Protein AF-A0A3M7QQ08-F1 (afdb_monomer)

Radius of gyration: 39.23 Å; Cα contacts (8 Å, |Δi|>4): 428; chains: 1; bounding box: 81×61×118 Å

Solvent-accessible surface area (backbone atoms only — not comparable to full-atom values): 15184 Å² total; per-residue (Å²): 134,83,78,78,82,77,75,68,77,87,70,79,62,64,82,46,70,47,55,71,41,87,94,44,71,23,21,41,14,70,39,2,62,70,59,67,33,92,17,19,31,57,82,14,35,57,34,95,89,37,74,32,25,58,81,66,24,53,12,26,50,90,18,28,60,26,52,56,72,38,79,34,42,78,57,82,79,84,50,76,22,32,47,56,54,19,43,14,76,42,80,40,40,61,51,50,80,46,54,50,36,63,61,66,42,75,33,82,95,29,77,79,9,23,13,34,77,83,32,44,68,36,33,53,38,33,73,76,38,84,59,29,35,72,42,63,18,81,54,83,92,40,18,20,32,45,17,22,20,39,69,87,72,75,39,73,55,39,48,45,30,81,78,39,53,95,79,31,91,54,84,52,67,51,57,72,72,41,76,27,65,69,25,30,18,51,89,70,35,57,46,65,62,80,75,65,61,62,61,57,50,49,55,50,54,69,65,54,48,65,68,58,53,52,52,49,42,65,76,39,44,67,62,46,51,50,54,53,48,51,50,51,50,51,53,50,47,53,50,48,49,55,54,51,52,53,52,54,54,52,53,52,51,55,51,53,51,55,50,51,53,51,53,52,54,51,53,52,51,52,52,59,55,64,76,73,113

Organism: Brachionus plicatilis (NCBI:txid10195)

Structure (mmCIF, N/CA/C/O backbone):
data_AF-A0A3M7QQ08-F1
#
_entry.id   AF-A0A3M7QQ08-F1
#
loop_
_atom_site.group_PDB
_atom_site.id
_atom_site.type_symbol
_atom_site.label_atom_id
_atom_site.label_alt_id
_atom_site.label_comp_id
_atom_site.label_asym_id
_atom_site.label_entity_id
_atom_site.label_seq_id
_atom_site.pdbx_PDB_ins_code
_atom_site.Cartn_x
_atom_site.Cartn_y
_atom_site.Cartn_z
_atom_site.occupancy
_atom_site.B_iso_or_equiv
_atom_site.auth_seq_id
_atom_site.auth_comp_id
_atom_site.auth_asym_id
_atom_site.auth_atom_id
_atom_site.pdbx_PDB_model_num
ATOM 1 N N . SER A 1 1 ? -3.529 38.788 -14.965 1.00 42.25 1 SER A N 1
ATOM 2 C CA . SER A 1 1 ? -4.137 37.446 -14.929 1.00 42.25 1 SER A CA 1
ATOM 3 C C . SER A 1 1 ? -4.698 37.253 -13.534 1.00 42.25 1 SER A C 1
ATOM 5 O O . SER A 1 1 ? -3.920 37.090 -12.603 1.00 42.25 1 SER A O 1
ATOM 7 N N . SER A 1 2 ? -6.006 37.453 -13.360 1.00 49.78 2 SER A N 1
ATOM 8 C CA . SER A 1 2 ? -6.686 37.305 -12.073 1.00 49.78 2 SER A CA 1
ATOM 9 C C . SER A 1 2 ? -6.667 35.832 -11.677 1.00 49.78 2 SER A C 1
ATOM 11 O O . SER A 1 2 ? -7.153 34.966 -12.404 1.00 49.78 2 SER A O 1
ATOM 13 N N . LYS A 1 3 ? -6.039 35.538 -10.540 1.00 54.56 3 LYS A N 1
ATOM 14 C CA . LYS A 1 3 ? -6.095 34.219 -9.918 1.00 54.56 3 LYS A CA 1
ATOM 15 C C . LYS A 1 3 ? -7.566 33.991 -9.558 1.00 54.56 3 LYS A C 1
ATOM 17 O O . LYS A 1 3 ? -8.122 34.752 -8.779 1.00 54.56 3 LYS A O 1
ATOM 22 N N . VAL A 1 4 ? -8.213 33.032 -10.211 1.00 63.59 4 VAL A N 1
ATOM 23 C CA . VAL A 1 4 ? -9.611 32.673 -9.951 1.00 63.59 4 VAL A CA 1
ATOM 24 C C . VAL A 1 4 ? -9.711 32.221 -8.490 1.00 63.59 4 VAL A C 1
ATOM 26 O O . VAL A 1 4 ? -9.159 31.184 -8.126 1.00 63.59 4 VAL A O 1
ATOM 29 N N . GLU A 1 5 ? -10.365 33.027 -7.653 1.00 69.56 5 GLU A N 1
ATOM 30 C CA . GLU A 1 5 ? -10.666 32.738 -6.246 1.00 69.56 5 GLU A CA 1
ATOM 31 C C . GLU A 1 5 ? -11.758 31.660 -6.156 1.00 69.56 5 GLU A C 1
ATOM 33 O O . GLU A 1 5 ? -12.930 31.945 -5.932 1.00 69.56 5 GLU A O 1
ATOM 38 N N . CYS A 1 6 ? -11.394 30.396 -6.381 1.00 72.56 6 CYS A N 1
ATOM 39 C CA . CYS A 1 6 ? -12.224 29.252 -5.977 1.00 72.56 6 CYS A CA 1
ATOM 40 C C . CYS A 1 6 ? -11.721 28.582 -4.692 1.00 72.56 6 CYS A C 1
ATOM 42 O O . CYS A 1 6 ? -12.449 27.806 -4.079 1.00 72.56 6 CYS A O 1
ATOM 44 N N . PHE A 1 7 ? -10.500 28.907 -4.266 1.00 72.62 7 PHE A N 1
ATOM 45 C CA . PHE A 1 7 ? -9.982 28.516 -2.965 1.00 72.62 7 PHE A CA 1
ATOM 46 C C . PHE A 1 7 ? -10.430 29.552 -1.949 1.00 72.62 7 PHE A C 1
ATOM 48 O O . PHE A 1 7 ? -9.922 30.672 -1.918 1.00 72.62 7 PHE A O 1
ATOM 55 N N . LYS A 1 8 ? -11.421 29.173 -1.149 1.00 71.19 8 LYS A N 1
ATOM 56 C CA . LYS A 1 8 ? -11.725 29.882 0.086 1.00 71.19 8 LYS A CA 1
ATOM 57 C C . LYS A 1 8 ? -10.698 29.464 1.147 1.00 71.19 8 LYS A C 1
ATOM 59 O O . LYS A 1 8 ? -10.129 28.376 1.024 1.00 71.19 8 LYS A O 1
ATOM 64 N N . PRO A 1 9 ? -10.439 30.308 2.157 1.00 72.44 9 PRO A N 1
ATOM 65 C CA . PRO A 1 9 ? -9.723 29.879 3.352 1.00 72.44 9 PRO A CA 1
ATOM 66 C C . PRO A 1 9 ? -10.357 28.600 3.903 1.00 72.44 9 PRO A C 1
ATOM 68 O O . PRO A 1 9 ? -11.569 28.418 3.768 1.00 72.44 9 PRO A O 1
ATOM 71 N N . GLU A 1 10 ? -9.540 27.730 4.492 1.00 64.38 10 GLU A N 1
ATOM 72 C CA . GLU A 1 10 ? -10.012 26.536 5.191 1.00 64.38 10 GLU A CA 1
ATOM 73 C C . GLU A 1 10 ? -11.063 26.975 6.219 1.00 64.38 10 GLU A C 1
ATOM 75 O O . GLU A 1 10 ? -10.775 27.768 7.118 1.00 64.38 10 GLU A O 1
ATOM 80 N N . SER A 1 11 ? -12.322 26.592 5.998 1.00 64.19 11 SER A N 1
ATOM 81 C CA . SER A 1 11 ? -13.388 26.922 6.934 1.00 64.19 11 SER A CA 1
ATOM 82 C C . SER A 1 11 ? -13.145 26.126 8.207 1.00 64.19 11 SER A C 1
ATOM 84 O O . SER A 1 11 ? -13.038 24.904 8.140 1.00 64.19 11 SER A O 1
ATOM 86 N N . LEU A 1 12 ? -13.099 26.813 9.350 1.00 64.00 12 LEU A N 1
ATOM 87 C CA . LEU A 1 12 ? -13.367 26.191 10.648 1.00 64.00 12 LEU A CA 1
ATOM 88 C C . LEU A 1 12 ? -14.687 25.420 10.495 1.00 64.00 12 LEU A C 1
ATOM 90 O O . LEU A 1 12 ? -15.599 25.961 9.866 1.00 64.00 12 LEU A O 1
ATOM 94 N N . GLY A 1 13 ? -14.728 24.169 10.948 1.00 68.62 13 GLY A N 1
ATOM 95 C CA . GLY A 1 13 ? -15.707 23.162 10.532 1.00 68.62 13 GLY A CA 1
ATOM 96 C C . GLY A 1 13 ? -17.174 23.607 10.414 1.00 68.62 13 GLY A C 1
ATOM 97 O O . GLY A 1 13 ? -17.627 24.569 11.039 1.00 68.62 13 GLY A O 1
ATOM 98 N N . TYR A 1 14 ? -17.922 22.920 9.555 1.00 80.88 14 TYR A N 1
ATOM 99 C CA . TYR A 1 14 ? -19.291 23.246 9.184 1.00 80.88 14 TYR A CA 1
ATOM 100 C C . TYR A 1 14 ? -20.270 22.126 9.535 1.00 80.88 14 TYR A C 1
ATOM 102 O O . TYR A 1 14 ? -20.499 21.217 8.738 1.00 80.88 14 TYR A O 1
ATOM 110 N N . CYS A 1 15 ? -20.966 22.326 10.652 1.00 88.25 15 CYS A N 1
ATOM 111 C CA . CYS A 1 15 ? -22.053 21.470 11.100 1.00 88.25 15 CYS A CA 1
ATOM 112 C C . CYS A 1 15 ? -23.126 21.234 10.024 1.00 88.25 15 CYS A C 1
ATOM 114 O O . CYS A 1 15 ? -23.804 22.160 9.545 1.00 88.25 15 CYS A O 1
ATOM 116 N N . GLY A 1 16 ? -23.332 19.967 9.674 1.00 87.81 16 GLY A N 1
ATOM 117 C CA . GLY A 1 16 ? -24.294 19.472 8.693 1.00 87.81 16 GLY A CA 1
ATOM 118 C C . GLY A 1 16 ? -23.656 19.069 7.358 1.00 87.81 16 GLY A C 1
ATOM 119 O O . GLY A 1 16 ? -24.326 19.165 6.325 1.00 87.81 16 GLY A O 1
ATOM 120 N N . ASN A 1 17 ? -22.373 18.699 7.352 1.00 89.69 17 ASN A N 1
ATOM 121 C CA . ASN A 1 17 ? -21.650 18.109 6.219 1.00 89.69 17 ASN A CA 1
ATOM 122 C C . ASN A 1 17 ? -21.398 16.591 6.385 1.00 89.69 17 ASN A C 1
ATOM 124 O O . ASN A 1 17 ? -20.656 16.013 5.584 1.00 89.69 17 ASN A O 1
ATOM 128 N N . ASP A 1 18 ? -22.021 15.972 7.396 1.00 90.69 18 ASP A N 1
ATOM 129 C CA . ASP A 1 18 ? -21.913 14.552 7.766 1.00 90.69 18 ASP A CA 1
ATOM 130 C C . ASP A 1 18 ? -20.521 14.134 8.283 1.00 90.69 18 ASP A C 1
ATOM 132 O O . ASP A 1 18 ? -20.206 12.939 8.356 1.00 90.69 18 ASP A O 1
ATOM 136 N N . ARG A 1 19 ? -19.661 15.089 8.657 1.00 91.19 19 ARG A N 1
ATOM 137 C CA . ARG A 1 19 ? -18.315 14.822 9.176 1.00 91.19 19 ARG A CA 1
ATOM 138 C C . ARG A 1 19 ? -18.104 15.543 10.491 1.00 91.19 19 ARG A C 1
ATOM 140 O O . ARG A 1 19 ? -18.216 16.751 10.560 1.00 91.19 19 ARG A O 1
ATOM 147 N N . ILE A 1 20 ? -17.696 14.784 11.502 1.00 91.62 20 ILE A N 1
ATOM 148 C CA . ILE A 1 20 ? -17.326 15.361 12.791 1.00 91.62 20 ILE A CA 1
ATOM 149 C C . ILE A 1 20 ? -16.038 16.166 12.620 1.00 91.62 20 ILE A C 1
ATOM 151 O O . ILE A 1 20 ? -14.983 15.603 12.307 1.00 91.62 20 ILE A O 1
ATOM 155 N N . GLU A 1 21 ? -16.134 17.467 12.856 1.00 91.50 21 GLU A N 1
ATOM 156 C CA . GLU A 1 21 ? -15.011 18.402 12.847 1.00 91.50 21 GLU A CA 1
ATOM 157 C C . GLU A 1 21 ? -14.713 18.930 14.266 1.00 91.50 21 GLU A C 1
ATOM 159 O O . GLU A 1 21 ? -15.341 18.543 15.256 1.00 91.50 21 GLU A O 1
ATOM 164 N N . GLU A 1 22 ? -13.675 19.759 14.412 1.00 89.12 22 GLU A N 1
ATOM 165 C CA . GLU A 1 22 ? -13.245 20.242 15.728 1.00 89.12 22 GLU A CA 1
ATOM 166 C C . GLU A 1 22 ? -14.361 21.039 16.429 1.00 89.12 22 GLU A C 1
ATOM 168 O O . GLU A 1 22 ? -14.854 22.039 15.912 1.00 89.12 22 GLU A O 1
ATOM 173 N N . GLY A 1 23 ? -14.739 20.604 17.636 1.00 88.56 23 GLY A N 1
ATOM 174 C CA . GLY A 1 23 ? -15.799 21.226 18.438 1.00 88.56 23 GLY A CA 1
ATOM 175 C C . GLY A 1 23 ? -17.179 20.571 18.311 1.00 88.56 23 GLY A C 1
ATOM 176 O O . GLY A 1 23 ? -18.072 20.929 19.084 1.00 88.56 23 GLY A O 1
ATOM 177 N N . GLU A 1 24 ? -17.346 19.596 17.418 1.00 93.00 24 GLU A N 1
ATOM 178 C CA . GLU A 1 24 ? -18.579 18.827 17.217 1.00 93.00 24 GLU A CA 1
ATOM 179 C C . GLU A 1 24 ? -18.516 17.457 17.916 1.00 93.00 24 GLU A C 1
ATOM 181 O O . GLU A 1 24 ? -17.451 16.864 18.082 1.00 93.00 24 GLU A O 1
ATOM 186 N N . GLU A 1 25 ? -19.665 16.926 18.339 1.00 94.38 25 GLU A N 1
ATOM 187 C CA . GLU A 1 25 ? -19.767 15.578 18.939 1.00 94.38 25 GLU A CA 1
ATOM 188 C C . GLU A 1 25 ? -20.362 14.548 17.971 1.00 94.38 25 GLU A C 1
ATOM 190 O O . GLU A 1 25 ? -20.161 13.336 18.117 1.00 94.38 25 GLU A O 1
ATOM 195 N N . CYS A 1 26 ? -21.120 15.044 16.999 1.00 94.19 26 CYS A N 1
ATOM 196 C CA . CYS A 1 26 ? -21.765 14.324 15.917 1.00 94.19 26 CYS A CA 1
ATOM 197 C C . CYS A 1 26 ? -22.083 15.317 14.798 1.00 94.19 26 CYS A C 1
ATOM 199 O O . CYS A 1 26 ? -22.188 16.512 15.050 1.00 94.19 26 CYS A O 1
ATOM 201 N N . ASP A 1 27 ? -22.320 14.812 13.596 1.00 94.56 27 ASP A N 1
ATOM 202 C CA . ASP A 1 27 ? -22.878 15.590 12.501 1.00 94.56 27 ASP A CA 1
ATOM 203 C C . ASP A 1 27 ? -23.944 14.744 11.793 1.00 94.56 27 ASP A C 1
ATOM 205 O O . ASP A 1 27 ? -23.638 13.821 11.038 1.00 94.56 27 ASP A O 1
ATOM 209 N N . GLY A 1 28 ? -25.216 15.039 12.071 1.00 92.25 28 GLY A N 1
ATOM 210 C CA . GLY A 1 28 ? -26.355 14.352 11.455 1.00 92.25 28 GLY A CA 1
ATOM 211 C C . GLY A 1 28 ? -26.669 14.810 10.024 1.00 92.25 28 GLY A C 1
ATOM 212 O O . GLY A 1 28 ? -27.735 14.466 9.505 1.00 92.25 28 GLY A O 1
ATOM 213 N N . GLY A 1 29 ? -25.831 15.661 9.427 1.00 90.38 29 GLY A N 1
ATOM 214 C CA . GLY A 1 29 ? -26.007 16.188 8.083 1.00 90.38 29 GLY A CA 1
ATOM 215 C C . GLY A 1 29 ? -27.317 16.947 7.924 1.00 90.38 29 GLY A C 1
ATOM 216 O O . GLY A 1 29 ? -27.742 17.744 8.770 1.00 90.38 29 GLY A O 1
ATOM 217 N N . PHE A 1 30 ? -28.010 16.652 6.826 1.00 87.06 30 PHE A N 1
ATOM 218 C CA . PHE A 1 30 ? -29.349 17.175 6.562 1.00 87.06 30 PHE A CA 1
ATOM 219 C C . PHE A 1 30 ? -30.351 16.798 7.668 1.00 87.06 30 PHE A C 1
ATOM 221 O O . PHE A 1 30 ? -31.109 17.650 8.134 1.00 87.06 30 PHE A O 1
ATOM 228 N N . ASN A 1 31 ? -30.332 15.547 8.138 1.00 85.44 31 ASN A N 1
ATOM 229 C CA . ASN A 1 31 ? -31.275 15.069 9.151 1.00 85.44 31 ASN A CA 1
ATOM 230 C C . ASN A 1 31 ? -31.047 15.746 10.506 1.00 85.44 31 ASN A C 1
ATOM 232 O O . ASN A 1 31 ? -32.014 16.123 11.169 1.00 85.44 31 ASN A O 1
ATOM 236 N N . GLY A 1 32 ? -29.786 15.963 10.889 1.00 81.12 32 GLY A N 1
ATOM 237 C CA . GLY A 1 32 ? -29.413 16.714 12.089 1.00 81.12 32 GLY A CA 1
ATOM 238 C C . GLY A 1 32 ? -29.968 18.137 12.059 1.00 81.12 32 GLY A C 1
ATOM 239 O O . GLY A 1 32 ? -30.661 18.548 12.988 1.00 81.12 32 GLY A O 1
ATOM 240 N N . ARG A 1 33 ? -29.787 18.867 10.947 1.00 79.81 33 ARG A N 1
ATOM 241 C CA . ARG A 1 33 ? -30.318 20.240 10.792 1.00 79.81 33 ARG A CA 1
ATOM 242 C C . ARG A 1 33 ? -31.832 20.341 10.905 1.00 79.81 33 ARG A C 1
ATOM 244 O O . ARG A 1 33 ? -32.341 21.344 11.398 1.00 79.81 33 ARG A O 1
ATOM 251 N N . HIS A 1 34 ? -32.548 19.313 10.464 1.00 83.31 34 HIS A N 1
ATOM 252 C CA . HIS A 1 34 ? -34.003 19.239 10.580 1.00 83.31 34 HIS A CA 1
ATOM 253 C C . HIS A 1 34 ? -34.473 18.555 11.874 1.00 83.31 34 HIS A C 1
ATOM 255 O O . HIS A 1 34 ? -35.668 18.321 12.036 1.00 83.31 34 HIS A O 1
ATOM 261 N N . SER A 1 35 ? -33.559 18.264 12.812 1.00 81.62 35 SER A N 1
ATOM 262 C CA . SER A 1 35 ? -33.833 17.569 14.081 1.00 81.62 35 SER A CA 1
ATOM 263 C C . SER A 1 35 ? -34.493 16.190 13.913 1.00 81.62 35 SER A C 1
ATOM 265 O O . SER A 1 35 ? -35.141 15.688 14.834 1.00 81.62 35 SER A O 1
ATOM 267 N N . LEU A 1 36 ? -34.304 15.575 12.743 1.00 87.06 36 LEU A N 1
ATOM 268 C CA . LEU A 1 36 ? -34.807 14.252 12.372 1.00 87.06 36 LEU A CA 1
ATOM 269 C C . LEU A 1 36 ? -33.839 13.130 12.758 1.00 87.06 36 LEU A C 1
ATOM 271 O O . LEU A 1 36 ? -34.252 11.978 12.843 1.00 87.06 36 LEU A O 1
ATOM 275 N N . ASP A 1 37 ? -32.565 13.451 12.995 1.00 92.38 37 ASP A N 1
ATOM 276 C CA . ASP A 1 37 ? -31.596 12.476 13.486 1.00 92.38 37 ASP A CA 1
ATOM 277 C C . ASP A 1 37 ? -31.928 12.053 14.927 1.00 92.38 37 ASP A C 1
ATOM 279 O O . ASP A 1 37 ? -32.269 12.881 15.775 1.00 92.38 37 ASP A O 1
ATOM 283 N N . GLN A 1 38 ? -31.864 10.754 15.221 1.00 93.69 38 GLN A N 1
ATOM 284 C CA . GLN A 1 38 ? -32.242 10.224 16.533 1.00 93.69 38 GLN A CA 1
ATOM 285 C C . GLN A 1 38 ? -31.194 10.517 17.617 1.00 93.69 38 GLN A C 1
ATOM 287 O O . GLN A 1 38 ? -31.545 10.579 18.796 1.00 93.69 38 GLN A O 1
ATOM 292 N N . CYS A 1 39 ? -29.935 10.721 17.234 1.00 95.81 39 CYS A N 1
ATOM 293 C CA . CYS A 1 39 ? -28.794 10.795 18.141 1.00 95.81 39 CYS A CA 1
ATOM 294 C C . CYS A 1 39 ? -28.132 12.177 18.166 1.00 95.81 39 CYS A C 1
ATOM 296 O O . CYS A 1 39 ? -27.473 12.511 19.148 1.00 95.81 39 CYS A O 1
ATOM 298 N N . CYS A 1 40 ? -28.304 12.970 17.110 1.00 95.69 40 CYS A N 1
ATOM 299 C CA . CYS A 1 40 ? -27.632 14.244 16.899 1.00 95.69 40 CYS A CA 1
ATOM 300 C C . CYS A 1 40 ? -28.621 15.417 16.816 1.00 95.69 40 CYS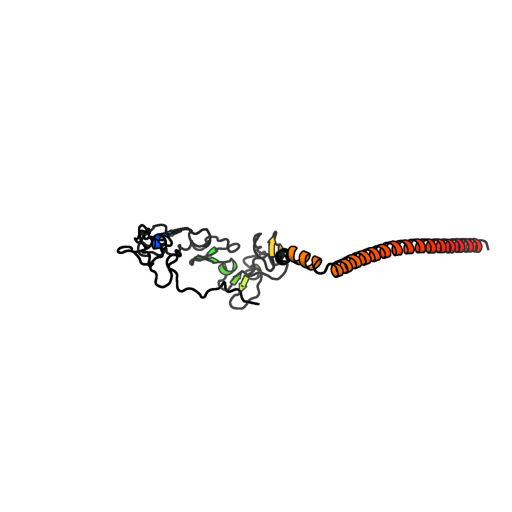 A C 1
ATOM 302 O O . CYS A 1 40 ? -29.695 15.319 16.219 1.00 95.69 40 CYS A O 1
ATOM 304 N N . GLU A 1 41 ? -28.262 16.540 17.428 1.00 93.06 41 GLU A N 1
ATOM 305 C CA . GLU A 1 41 ? -28.993 17.804 17.360 1.00 93.06 41 GLU A CA 1
ATOM 306 C C . GLU A 1 41 ? -28.528 18.675 16.181 1.00 93.06 41 GLU A C 1
ATOM 308 O O . GLU A 1 41 ? -27.474 18.461 15.583 1.00 93.06 41 GLU A O 1
ATOM 313 N N . TYR A 1 42 ? -29.311 19.709 15.857 1.00 90.94 42 TYR A N 1
ATOM 314 C CA . TYR A 1 42 ? -29.031 20.634 14.749 1.00 90.94 42 TYR A CA 1
ATOM 315 C C . TYR A 1 42 ? -27.753 21.469 14.932 1.00 90.94 42 TYR A C 1
ATOM 317 O O . TYR A 1 42 ? -27.279 22.078 13.975 1.00 90.94 42 TYR A O 1
ATOM 325 N N . ASN A 1 43 ? -27.232 21.539 16.157 1.00 91.12 43 ASN A N 1
ATOM 326 C CA . ASN A 1 43 ? -26.010 22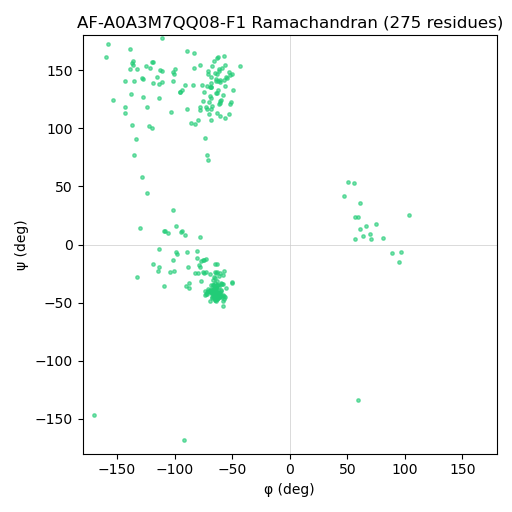.246 16.540 1.00 91.12 43 ASN A CA 1
ATOM 327 C C . ASN A 1 43 ? -24.789 21.306 16.641 1.00 91.12 43 ASN A C 1
ATOM 329 O O . ASN A 1 43 ? -23.792 21.689 17.253 1.00 91.12 43 ASN A O 1
ATOM 333 N N . CYS A 1 44 ? -24.875 20.091 16.081 1.00 93.75 44 CYS A N 1
ATOM 334 C CA . CYS A 1 44 ? -23.800 19.092 16.069 1.00 93.75 44 CYS A CA 1
ATOM 335 C C . CYS A 1 44 ? -23.347 18.633 17.467 1.00 93.75 44 CYS A C 1
ATOM 337 O O . CYS A 1 44 ? -22.173 18.344 17.728 1.00 93.75 44 CYS A O 1
ATOM 339 N N . ARG A 1 45 ? -24.318 18.553 18.383 1.00 94.19 45 ARG A N 1
ATOM 340 C CA . ARG A 1 45 ? -24.185 17.953 19.715 1.00 94.19 45 ARG A CA 1
ATOM 341 C C . ARG A 1 45 ? -25.015 16.689 19.821 1.00 94.19 45 ARG A C 1
ATOM 343 O O . ARG A 1 45 ? -26.055 16.561 19.173 1.00 94.19 45 ARG A O 1
ATOM 350 N N . LEU A 1 46 ? -24.559 15.751 20.643 1.00 96.12 46 LEU A N 1
ATOM 351 C CA . LEU A 1 46 ? -25.338 14.551 20.922 1.00 96.12 46 LEU A CA 1
ATOM 352 C C . LEU A 1 46 ? -26.587 14.922 21.726 1.00 96.12 46 LEU A C 1
ATOM 354 O O . LEU A 1 46 ? -26.531 15.716 22.665 1.00 96.12 46 LEU A O 1
ATOM 358 N N . LYS A 1 47 ? -27.720 14.309 21.380 1.00 95.50 47 LYS A N 1
ATOM 359 C CA . LYS A 1 47 ? -28.959 14.451 22.152 1.00 95.50 47 LYS A CA 1
ATOM 360 C C . LYS A 1 47 ? -28.769 13.927 23.583 1.00 95.50 47 LYS A C 1
ATOM 362 O O . LYS A 1 47 ? -28.011 12.973 23.790 1.00 95.50 47 LYS A O 1
ATOM 367 N N . PRO A 1 48 ? -29.502 14.458 24.580 1.00 95.56 48 PRO A N 1
ATOM 368 C CA . PRO A 1 48 ? -29.456 13.943 25.945 1.00 95.56 48 PRO A CA 1
ATOM 369 C C . PRO A 1 48 ? -29.678 12.423 26.006 1.00 95.56 48 PRO A C 1
ATOM 371 O O . PRO A 1 48 ? -30.701 11.910 25.557 1.00 95.56 48 PRO A O 1
ATOM 374 N N . GLY A 1 49 ? -28.710 11.699 26.576 1.00 94.75 49 GLY A N 1
ATOM 375 C CA . GLY A 1 49 ? -28.742 10.237 26.706 1.00 94.75 49 GLY A CA 1
ATOM 376 C C . GLY A 1 49 ? -28.149 9.453 25.527 1.00 94.75 49 GLY A C 1
ATOM 377 O O . GLY A 1 49 ? -27.974 8.239 25.657 1.00 94.75 49 GLY A O 1
ATOM 378 N N . ALA A 1 50 ? -27.795 10.109 24.417 1.00 96.88 50 ALA A N 1
ATOM 379 C CA . ALA A 1 50 ? -27.016 9.498 23.344 1.00 96.88 50 ALA A CA 1
ATOM 380 C C . ALA A 1 50 ? -25.533 9.400 23.741 1.00 96.88 50 ALA A C 1
ATOM 382 O O . ALA A 1 50 ? -24.958 10.324 24.312 1.00 96.88 50 ALA A O 1
ATOM 383 N N . GLN A 1 51 ? -24.904 8.265 23.436 1.00 97.31 51 GLN A N 1
ATOM 384 C CA . GLN A 1 51 ? -23.470 8.028 23.662 1.00 97.31 51 GLN A CA 1
ATOM 385 C C . GLN A 1 51 ? -22.642 8.197 22.382 1.00 97.31 51 GLN A C 1
ATOM 387 O O . GLN A 1 51 ? -21.429 8.398 22.432 1.00 97.31 51 GLN A O 1
ATOM 392 N N . CYS A 1 52 ? -23.291 8.065 21.230 1.00 96.69 52 CYS A N 1
ATOM 393 C CA . CYS A 1 52 ? -22.696 8.132 19.906 1.00 96.69 52 CYS A CA 1
ATOM 394 C C . CYS A 1 52 ? -23.777 8.483 18.874 1.00 96.69 52 CYS A C 1
ATOM 396 O O . CYS A 1 52 ? -24.964 8.518 19.191 1.00 96.69 52 CYS A O 1
ATOM 398 N N . SER A 1 53 ? -23.343 8.729 17.641 1.00 95.06 53 SER A N 1
ATOM 399 C CA . SER A 1 53 ? -24.197 8.953 16.469 1.00 95.06 53 SER A CA 1
ATOM 400 C C . SER A 1 53 ? -24.020 7.808 15.477 1.00 95.06 53 SER A C 1
ATOM 402 O O . SER A 1 53 ? -22.884 7.547 15.072 1.00 95.06 53 SER A O 1
ATOM 404 N N . ASP A 1 54 ? -25.124 7.169 15.083 1.00 92.06 54 ASP A N 1
ATOM 405 C CA . ASP A 1 54 ? -25.154 6.060 14.118 1.00 92.06 54 ASP A CA 1
ATOM 406 C C . ASP A 1 54 ? -24.631 6.467 12.729 1.00 92.06 54 ASP A C 1
ATOM 408 O O . ASP A 1 54 ? -24.053 5.645 12.021 1.00 92.06 54 ASP A O 1
ATOM 412 N N . ASN A 1 55 ? -24.741 7.749 12.360 1.00 89.75 55 ASN A N 1
ATOM 413 C CA . ASN A 1 55 ? -24.252 8.244 11.068 1.00 89.75 55 ASN A CA 1
ATOM 414 C C . ASN A 1 55 ? -22.738 8.479 11.043 1.00 89.75 55 ASN A C 1
ATOM 416 O O . ASN A 1 55 ? -22.133 8.474 9.974 1.00 89.75 55 ASN A O 1
ATOM 420 N N . ASN A 1 56 ? -22.118 8.718 12.201 1.00 92.31 56 ASN A N 1
ATOM 421 C CA . ASN A 1 56 ? -20.716 9.140 12.257 1.00 92.31 56 ASN A CA 1
ATOM 422 C C . ASN A 1 56 ? -19.788 8.105 12.899 1.00 92.31 56 ASN A C 1
ATOM 424 O O . ASN A 1 56 ? -18.576 8.178 12.710 1.00 92.31 56 ASN A O 1
ATOM 428 N N . HIS A 1 57 ? -20.330 7.156 13.665 1.00 93.88 57 HIS A N 1
ATOM 429 C CA . HIS A 1 57 ? -19.544 6.205 14.442 1.00 93.88 57 HIS A CA 1
ATOM 430 C C . HIS A 1 57 ? -19.921 4.768 14.079 1.00 93.88 57 HIS A C 1
ATOM 432 O O . HIS A 1 57 ? -21.035 4.315 14.321 1.00 93.88 57 HIS A O 1
ATOM 438 N N . TYR A 1 58 ? -18.951 4.021 13.559 1.00 93.06 58 TYR A N 1
ATOM 439 C CA . TYR A 1 58 ? -19.132 2.644 13.094 1.00 93.06 58 TYR A CA 1
ATOM 440 C C . TYR A 1 58 ? -19.507 1.636 14.198 1.00 93.06 58 TYR A C 1
ATOM 442 O O . TYR A 1 58 ? -20.087 0.595 13.897 1.00 93.06 58 TYR A O 1
ATOM 450 N N . CYS A 1 59 ? -19.168 1.918 15.463 1.00 96.12 59 CYS A N 1
ATOM 451 C CA . CYS A 1 59 ? -19.575 1.119 16.627 1.00 96.12 59 CYS A CA 1
ATOM 452 C C . CYS A 1 59 ? -20.735 1.746 17.404 1.00 96.12 59 CYS A C 1
ATOM 454 O O . CYS A 1 59 ? -20.849 1.558 18.616 1.00 96.12 59 CYS A O 1
ATOM 456 N N . CYS A 1 60 ? -21.600 2.488 16.720 1.00 96.12 60 CYS A N 1
ATOM 457 C CA . CYS A 1 60 ? -22.858 2.952 17.276 1.00 96.12 60 CYS A CA 1
ATOM 458 C C . CYS A 1 60 ? -24.013 2.087 16.772 1.00 96.12 60 CYS A C 1
ATOM 460 O O . CYS A 1 60 ? -24.018 1.637 15.626 1.00 96.12 60 CYS A O 1
ATOM 462 N N . ASN A 1 61 ? -24.954 1.802 17.666 1.00 95.50 61 ASN A N 1
ATOM 463 C CA . ASN A 1 61 ? -26.213 1.172 17.314 1.00 95.50 61 ASN A CA 1
ATOM 464 C C . ASN A 1 61 ? -27.328 1.768 18.176 1.00 95.50 61 ASN A C 1
ATOM 466 O O . ASN A 1 61 ? -27.361 1.553 19.393 1.00 95.50 61 ASN A O 1
ATOM 470 N N . ASN A 1 62 ? -28.250 2.495 17.547 1.00 95.81 62 ASN A N 1
ATOM 471 C CA . ASN A 1 62 ? -29.356 3.195 18.201 1.00 95.81 62 ASN A CA 1
ATOM 472 C C . ASN A 1 62 ? -28.862 4.156 19.291 1.00 95.81 62 ASN A C 1
ATOM 474 O O . ASN A 1 62 ? -29.289 4.089 20.449 1.00 95.81 62 ASN A O 1
ATOM 478 N N . CYS A 1 63 ? -27.935 5.039 18.922 1.00 97.12 63 CYS A N 1
ATOM 479 C CA . CYS A 1 63 ? -27.331 6.050 19.799 1.00 97.12 63 CYS A CA 1
ATOM 480 C C . CYS A 1 63 ? -26.564 5.504 21.020 1.00 97.12 63 CYS A C 1
ATOM 482 O O . CYS A 1 63 ? -26.259 6.259 21.949 1.00 97.12 63 CYS A O 1
ATOM 484 N N . LYS A 1 64 ? -26.260 4.202 21.057 1.00 97.62 64 LYS A N 1
ATOM 485 C CA . LYS A 1 64 ? -25.506 3.542 22.132 1.00 97.62 64 LYS A CA 1
ATOM 486 C C . LYS A 1 64 ? -24.301 2.810 21.572 1.00 97.62 64 LYS A C 1
ATOM 488 O O . LYS A 1 64 ? -24.313 2.371 20.423 1.00 97.62 64 LYS A O 1
ATOM 493 N N . ILE A 1 65 ? -23.277 2.651 22.407 1.00 97.69 65 ILE A N 1
ATOM 494 C CA . ILE A 1 65 ? -22.104 1.856 22.043 1.00 97.69 65 ILE A CA 1
ATOM 495 C C . ILE A 1 65 ? -22.559 0.424 21.744 1.00 97.69 65 ILE A C 1
ATOM 497 O O . ILE A 1 65 ? -23.219 -0.222 22.565 1.00 97.69 65 ILE A O 1
ATOM 501 N N . ALA A 1 66 ? -22.225 -0.052 20.547 1.00 97.06 66 ALA A N 1
ATOM 502 C CA . ALA A 1 66 ? -22.561 -1.392 20.101 1.00 97.06 66 ALA A CA 1
ATOM 503 C C . ALA A 1 66 ? -21.843 -2.443 20.968 1.00 97.06 66 ALA A C 1
ATOM 505 O O . ALA A 1 66 ? -20.724 -2.201 21.423 1.00 97.06 66 ALA A O 1
ATOM 506 N N . PRO A 1 67 ? -22.449 -3.621 21.202 1.00 96.94 67 PRO A N 1
ATOM 507 C CA . PRO A 1 67 ? -21.830 -4.667 22.009 1.00 96.94 67 PRO A CA 1
ATOM 508 C C . PRO A 1 67 ? -20.537 -5.193 21.372 1.00 96.94 67 PRO A C 1
ATOM 510 O O . PRO A 1 67 ? -20.307 -5.070 20.166 1.00 96.94 67 PRO A O 1
ATOM 513 N N . ALA A 1 68 ? -19.705 -5.841 22.190 1.00 95.62 68 ALA A N 1
ATOM 514 C CA . ALA A 1 68 ? -18.519 -6.523 21.691 1.00 95.62 68 ALA A CA 1
ATOM 515 C C . ALA A 1 68 ? -18.897 -7.546 20.606 1.00 95.62 68 ALA A C 1
ATOM 517 O O . ALA A 1 68 ? -19.931 -8.210 20.705 1.00 95.62 68 ALA A O 1
ATOM 518 N N . ASN A 1 69 ? -18.044 -7.692 19.592 1.00 92.75 69 ASN A N 1
ATOM 519 C CA . ASN A 1 69 ? -18.277 -8.535 18.412 1.00 92.75 69 ASN A CA 1
ATOM 520 C C . ASN A 1 69 ? -19.361 -8.029 17.439 1.00 92.75 69 ASN A C 1
ATOM 522 O O . ASN A 1 69 ? -19.695 -8.739 16.492 1.00 92.75 69 ASN A O 1
ATOM 526 N N . TYR A 1 70 ? -19.880 -6.808 17.605 1.00 93.31 70 TYR A N 1
ATOM 527 C CA . TYR A 1 70 ? -20.655 -6.152 16.550 1.00 93.31 70 TYR A CA 1
ATOM 528 C C . TYR A 1 70 ? -19.734 -5.785 15.377 1.00 93.31 70 TYR A C 1
ATOM 530 O O . TYR A 1 70 ? -18.686 -5.176 15.579 1.00 93.31 70 TYR A O 1
ATOM 538 N N . SER A 1 71 ? -20.086 -6.185 14.156 1.00 91.38 71 SER A N 1
ATOM 539 C CA . SER A 1 71 ? -19.271 -5.919 12.963 1.00 91.38 71 SER A CA 1
ATOM 540 C C . SER A 1 71 ? -19.364 -4.443 12.572 1.00 91.38 71 SER A C 1
ATOM 542 O O . SER A 1 71 ? -20.446 -3.977 12.229 1.00 91.38 71 SER A O 1
ATOM 544 N N . CYS A 1 72 ? -18.242 -3.721 12.590 1.00 89.19 72 CYS A N 1
ATOM 545 C CA . CYS A 1 72 ? -18.205 -2.265 12.379 1.00 89.19 72 CYS A CA 1
ATOM 546 C C . CYS A 1 72 ? -17.399 -1.819 11.160 1.00 89.19 72 CYS A C 1
ATOM 548 O O . CYS A 1 72 ? -17.541 -0.695 10.690 1.00 89.19 72 CYS A O 1
ATOM 550 N N . TYR A 1 73 ? -16.559 -2.691 10.617 1.00 76.94 73 TYR A N 1
ATOM 551 C CA . TYR A 1 73 ? -15.752 -2.377 9.447 1.00 76.94 73 TYR A CA 1
ATOM 552 C C . TYR A 1 73 ? -15.765 -3.565 8.507 1.00 76.94 73 TYR A C 1
ATOM 554 O O . TYR A 1 73 ? -15.490 -4.680 8.934 1.00 76.94 73 TYR A O 1
ATOM 562 N N . SER A 1 74 ? -16.073 -3.310 7.240 1.00 64.69 74 SER A N 1
ATOM 563 C CA . SER A 1 74 ? -15.927 -4.254 6.137 1.00 64.69 74 SER A CA 1
ATOM 564 C C . SER A 1 74 ? -15.259 -3.489 5.007 1.00 64.69 74 SER A C 1
ATOM 566 O O . SER A 1 74 ? -15.934 -2.805 4.238 1.00 64.69 74 SER A O 1
ATOM 568 N N . SER A 1 75 ? -13.928 -3.512 4.955 1.00 58.19 75 SER A N 1
ATOM 569 C CA . SER A 1 75 ? -13.210 -2.770 3.918 1.00 58.19 75 SER A CA 1
ATOM 570 C C . SER A 1 75 ? -12.908 -3.646 2.718 1.00 58.19 75 SER A C 1
ATOM 572 O O . SER A 1 75 ? -12.383 -4.749 2.883 1.00 58.19 75 SER A O 1
ATOM 574 N N . PRO A 1 76 ? -13.181 -3.158 1.499 1.00 51.09 76 PRO A N 1
ATOM 575 C CA . PRO A 1 76 ? -12.743 -3.829 0.295 1.00 51.09 76 PRO A CA 1
ATOM 576 C C . PRO A 1 76 ? -11.214 -3.740 0.189 1.00 51.09 76 PRO A C 1
ATOM 578 O O . PRO A 1 76 ? -10.658 -2.692 -0.128 1.00 51.09 76 PRO A O 1
ATOM 581 N N . ASN A 1 77 ? -10.542 -4.868 0.425 1.00 52.97 77 ASN A N 1
ATOM 582 C CA . ASN A 1 77 ? -9.240 -5.259 -0.138 1.00 52.97 77 ASN A CA 1
ATOM 583 C C . ASN A 1 77 ? -8.018 -4.336 0.061 1.00 52.97 77 ASN A C 1
ATOM 585 O O . ASN A 1 77 ? -6.952 -4.650 -0.463 1.00 52.97 77 ASN A O 1
ATOM 589 N N . TYR A 1 78 ? -8.105 -3.236 0.814 1.00 57.59 78 TYR A N 1
ATOM 590 C CA . TYR A 1 78 ? -7.004 -2.263 0.897 1.00 57.59 78 TYR A CA 1
ATOM 591 C C . TYR A 1 78 ? -5.832 -2.698 1.790 1.00 57.59 78 TYR A C 1
ATOM 593 O O . TYR A 1 78 ? -4.747 -2.124 1.712 1.00 57.59 78 TYR A O 1
ATOM 601 N N . PHE A 1 79 ? -6.026 -3.729 2.616 1.00 76.00 79 PHE A N 1
ATOM 602 C CA . PHE A 1 79 ? -5.027 -4.213 3.565 1.00 76.00 79 PHE A CA 1
ATOM 603 C C . PHE A 1 79 ? -4.938 -5.743 3.522 1.00 76.00 79 PHE A C 1
ATOM 605 O O . PHE A 1 79 ? -5.452 -6.431 4.394 1.00 76.00 79 PHE A O 1
ATOM 612 N N . GLU A 1 80 ? -4.273 -6.289 2.499 1.00 88.75 80 GLU A N 1
ATOM 613 C CA . GLU A 1 80 ? -4.186 -7.738 2.218 1.00 88.75 80 GLU A CA 1
ATOM 614 C C . GLU A 1 80 ? -3.775 -8.603 3.427 1.00 88.75 80 GLU A C 1
ATOM 616 O O . GLU A 1 80 ? -4.219 -9.748 3.558 1.00 88.75 80 GLU A O 1
ATOM 621 N N . CYS A 1 81 ? -2.947 -8.043 4.316 1.00 92.75 81 CYS A N 1
ATOM 622 C CA . CYS A 1 81 ? -2.422 -8.683 5.524 1.00 92.75 81 CYS A CA 1
ATOM 623 C C . CYS A 1 81 ? -3.236 -8.417 6.798 1.00 92.75 81 CYS A C 1
ATOM 625 O O . CYS A 1 81 ? -2.785 -8.746 7.895 1.00 92.75 81 CYS A O 1
ATOM 627 N N . PHE A 1 82 ? -4.431 -7.856 6.669 1.00 91.00 82 PHE A N 1
ATOM 628 C CA . PHE A 1 82 ? -5.397 -7.676 7.744 1.00 91.00 82 PHE A CA 1
ATOM 629 C C . PHE A 1 82 ? -6.700 -8.387 7.381 1.00 91.00 82 PHE A C 1
ATOM 631 O O . PHE A 1 82 ? -7.005 -8.585 6.205 1.00 91.00 82 PHE A O 1
ATOM 638 N N . PHE A 1 83 ? -7.454 -8.835 8.382 1.00 87.62 83 PHE A N 1
ATOM 639 C CA . PHE A 1 83 ? -8.782 -9.390 8.128 1.00 87.62 83 PHE A CA 1
ATOM 640 C C . PHE A 1 83 ? -9.709 -8.322 7.528 1.00 87.62 83 PHE A C 1
ATOM 642 O O . PHE A 1 83 ? -9.597 -7.140 7.845 1.00 87.62 83 PHE A O 1
ATOM 649 N N . GLU A 1 84 ? -10.622 -8.750 6.658 1.00 84.12 84 GLU A N 1
ATOM 650 C CA . GLU A 1 84 ? -11.561 -7.859 5.955 1.00 84.12 84 GLU A CA 1
ATOM 651 C C . GLU A 1 84 ? -12.547 -7.186 6.914 1.00 84.12 84 GLU A C 1
ATOM 653 O O . GLU A 1 84 ? -13.008 -6.069 6.664 1.00 84.12 84 GLU A O 1
ATOM 658 N N . THR A 1 85 ? -12.832 -7.861 8.032 1.00 86.38 85 THR A N 1
ATOM 659 C CA . THR A 1 85 ? -13.791 -7.423 9.040 1.00 86.38 85 THR A CA 1
ATOM 660 C C . THR A 1 85 ? -13.105 -7.022 10.341 1.00 86.38 85 THR A C 1
ATOM 662 O O . THR A 1 85 ? -12.192 -7.704 10.817 1.00 86.38 85 THR A O 1
ATOM 665 N N . SER A 1 86 ? -13.592 -5.939 10.947 1.00 91.19 86 SER A N 1
ATOM 666 C CA . SER A 1 86 ? -13.299 -5.584 12.336 1.00 91.19 86 SER A CA 1
ATOM 667 C C . SER A 1 86 ? -14.570 -5.525 13.171 1.00 91.19 86 SER A C 1
ATOM 669 O O . SER A 1 86 ? -15.677 -5.340 12.656 1.00 91.19 86 SER A O 1
ATOM 671 N N . PHE A 1 87 ? -14.386 -5.681 14.475 1.00 93.25 87 PHE A N 1
ATOM 672 C CA . PHE A 1 87 ? -15.463 -5.815 15.434 1.00 93.25 87 PHE A CA 1
ATOM 673 C C . PHE A 1 87 ? -15.302 -4.827 16.582 1.00 93.25 87 PHE A C 1
ATOM 675 O O . PHE A 1 87 ? -14.190 -4.595 17.059 1.00 93.25 87 PHE A O 1
ATOM 682 N N . CYS A 1 88 ? -16.428 -4.306 17.058 1.00 95.19 88 CYS A N 1
ATOM 683 C CA . CYS A 1 88 ? -16.490 -3.449 18.230 1.00 95.19 88 CYS A CA 1
ATOM 684 C C . CYS A 1 88 ? -15.993 -4.177 19.478 1.00 95.19 88 CYS A C 1
ATOM 686 O O . CYS A 1 88 ? -16.170 -5.390 19.634 1.00 95.19 88 CYS A O 1
ATOM 688 N N . ASP A 1 89 ? -15.414 -3.413 20.398 1.00 95.38 89 ASP A N 1
ATOM 689 C CA . ASP A 1 89 ? -14.928 -3.888 21.695 1.00 95.38 89 ASP A CA 1
ATOM 690 C C . ASP A 1 89 ? -15.996 -3.823 22.804 1.00 95.38 89 ASP A C 1
ATOM 692 O O . ASP A 1 89 ? -15.768 -4.310 23.914 1.00 95.38 89 ASP A O 1
ATOM 696 N N . GLY A 1 90 ? -17.162 -3.234 22.512 1.00 96.69 90 GLY A N 1
ATOM 697 C CA . GLY A 1 90 ? -18.237 -3.016 23.479 1.00 96.69 90 GLY A CA 1
ATOM 698 C C . GLY A 1 90 ? -18.053 -1.794 24.379 1.00 96.69 90 GLY A C 1
ATOM 699 O O . GLY A 1 90 ? -18.819 -1.631 25.327 1.00 96.69 90 GLY A O 1
ATOM 700 N N . LYS A 1 91 ? -17.021 -0.975 24.149 1.00 96.31 91 LYS A N 1
ATOM 701 C CA . LYS A 1 91 ? -16.607 0.121 25.041 1.00 96.31 91 LYS A CA 1
ATOM 702 C C . LYS A 1 91 ? -16.355 1.433 24.309 1.00 96.31 91 LYS A C 1
ATOM 704 O O . LYS A 1 91 ? -16.511 2.487 24.917 1.00 96.31 91 LYS A O 1
ATOM 709 N N . SER A 1 92 ? -15.961 1.374 23.043 1.00 95.19 92 SER A N 1
ATOM 710 C CA . SER A 1 92 ? -15.717 2.535 22.198 1.00 95.19 92 SER A CA 1
ATOM 711 C C . SER A 1 92 ? -16.767 2.657 21.098 1.00 95.19 92 SER A C 1
ATOM 713 O O . SER A 1 92 ? -17.287 1.666 20.586 1.00 95.19 92 SER A O 1
ATOM 715 N N . LYS A 1 93 ? -17.047 3.903 20.711 1.00 94.31 93 LYS A N 1
ATOM 716 C CA . LYS A 1 93 ? -17.831 4.253 19.518 1.00 94.31 93 LYS A CA 1
ATOM 717 C C . LYS A 1 93 ? -17.010 4.136 18.225 1.00 94.31 93 LYS A C 1
ATOM 719 O O . LYS A 1 93 ? -17.577 4.009 17.140 1.00 94.31 93 LYS A O 1
ATOM 724 N N . ASP A 1 94 ? -15.685 4.136 18.346 1.00 91.44 94 ASP A N 1
ATOM 725 C CA . ASP A 1 94 ? -14.766 3.977 17.224 1.00 91.44 94 ASP A CA 1
ATOM 726 C C . ASP A 1 94 ? -14.561 2.497 16.910 1.00 91.44 94 ASP A C 1
ATOM 728 O O . ASP A 1 94 ? -14.380 1.675 17.810 1.00 91.44 94 ASP A O 1
ATOM 732 N N . CYS A 1 95 ? -14.556 2.153 15.622 1.00 91.62 95 CYS A N 1
ATOM 733 C CA . CYS A 1 95 ? -14.258 0.791 15.205 1.00 91.62 95 CYS A CA 1
ATOM 734 C C . CYS A 1 95 ? -12.749 0.528 15.316 1.00 91.62 95 CYS A C 1
ATOM 736 O O . CYS A 1 95 ? -11.964 1.246 14.687 1.00 91.62 95 CYS A O 1
ATOM 738 N N . PRO A 1 96 ? -12.318 -0.497 16.073 1.00 91.44 96 PRO A N 1
ATOM 739 C CA . PRO A 1 96 ? -10.912 -0.868 16.143 1.00 91.44 96 PRO A CA 1
ATOM 740 C C . PRO A 1 96 ? -10.359 -1.226 14.761 1.00 91.44 96 PRO A C 1
ATOM 742 O O . PRO A 1 96 ? -11.080 -1.756 13.912 1.00 91.44 96 PRO A O 1
ATOM 745 N N . SER A 1 97 ? -9.058 -1.025 14.545 1.00 87.00 97 SER A N 1
ATOM 746 C CA . SER A 1 97 ? -8.395 -1.556 13.350 1.00 87.00 97 SER A CA 1
ATOM 747 C C . SER A 1 97 ? -8.572 -3.080 13.271 1.00 87.00 97 SER A C 1
ATOM 749 O O . SER A 1 97 ? -8.491 -3.751 14.308 1.00 87.00 97 SER A O 1
ATOM 751 N N . PRO A 1 98 ? -8.777 -3.655 12.071 1.00 88.00 98 PRO A N 1
ATOM 752 C CA . PRO A 1 98 ? -8.853 -5.101 11.921 1.00 88.00 98 PRO A CA 1
ATOM 753 C C . PRO A 1 98 ? -7.598 -5.790 12.462 1.00 88.00 98 PRO A C 1
ATOM 755 O O . PRO A 1 98 ? -6.508 -5.213 12.505 1.00 88.00 98 PRO A O 1
ATOM 758 N N . ARG A 1 99 ? -7.730 -7.057 12.860 1.00 88.69 99 ARG A N 1
ATOM 759 C CA . ARG A 1 99 ? -6.576 -7.850 13.307 1.00 88.69 99 ARG A CA 1
ATOM 760 C C . ARG A 1 99 ? -5.674 -8.194 12.120 1.00 88.69 99 ARG A C 1
ATOM 762 O O . ARG A 1 99 ? -6.158 -8.425 11.010 1.00 88.69 99 ARG A O 1
ATOM 769 N N . ALA A 1 100 ? -4.367 -8.261 12.363 1.00 90.69 100 ALA A N 1
ATOM 770 C CA . ALA A 1 100 ? -3.423 -8.766 11.373 1.00 90.69 100 ALA A CA 1
ATOM 771 C C . ALA A 1 100 ? -3.701 -10.251 11.084 1.00 90.69 100 ALA A C 1
ATOM 773 O O . ALA A 1 100 ? -4.036 -11.022 11.990 1.00 90.69 100 ALA A O 1
ATOM 774 N N . LYS A 1 101 ? -3.550 -10.654 9.821 1.00 92.75 101 LYS A N 1
ATOM 775 C CA . LYS A 1 101 ? -3.539 -12.066 9.432 1.00 92.75 101 LYS A CA 1
ATOM 776 C C . LYS A 1 101 ? -2.299 -12.756 10.023 1.00 92.75 101 LYS A C 1
ATOM 778 O O . LYS A 1 101 ? -1.313 -12.080 10.328 1.00 92.75 101 LYS A O 1
ATOM 783 N N . PRO A 1 102 ? -2.318 -14.092 10.183 1.00 95.00 102 PRO A N 1
ATOM 784 C CA . PRO A 1 102 ? -1.159 -14.834 10.669 1.00 95.00 102 PRO A CA 1
ATOM 785 C C . PRO A 1 102 ? 0.112 -14.530 9.868 1.00 95.00 102 PRO A C 1
ATOM 787 O O . PRO A 1 102 ? 0.057 -14.282 8.657 1.00 95.00 102 PRO A O 1
ATOM 790 N N . LYS A 1 103 ? 1.268 -14.592 10.541 1.00 95.25 103 LYS A N 1
ATOM 791 C CA . LYS A 1 103 ? 2.574 -14.499 9.880 1.00 95.25 103 LYS A CA 1
ATOM 792 C C . LYS A 1 103 ? 2.646 -15.518 8.736 1.00 95.25 103 LYS A C 1
ATOM 794 O O . LYS A 1 103 ? 2.079 -16.602 8.834 1.00 95.25 103 LYS A O 1
ATOM 799 N N . ASP A 1 104 ? 3.343 -15.152 7.669 1.00 95.44 104 ASP A N 1
ATOM 800 C CA . ASP A 1 104 ? 3.588 -15.983 6.490 1.00 95.44 104 ASP A CA 1
ATOM 801 C C . ASP A 1 104 ? 2.362 -16.231 5.596 1.00 95.44 104 ASP A C 1
ATOM 803 O O . ASP A 1 104 ? 2.481 -16.913 4.576 1.00 95.44 104 ASP A O 1
ATOM 807 N N . THR A 1 105 ? 1.216 -15.606 5.903 1.00 96.19 105 THR A N 1
ATOM 808 C CA . THR A 1 105 ? 0.069 -15.547 4.984 1.00 96.19 105 THR A CA 1
ATOM 809 C C . THR A 1 105 ? 0.501 -14.891 3.664 1.00 96.19 105 THR A C 1
ATOM 811 O O . THR A 1 105 ? 1.082 -13.804 3.712 1.00 96.19 105 THR A O 1
ATOM 814 N N . PRO A 1 106 ? 0.242 -15.502 2.493 1.00 95.75 106 PRO A N 1
ATOM 815 C CA . PRO A 1 106 ? 0.588 -14.907 1.205 1.00 95.75 106 PRO A CA 1
ATOM 816 C C . PRO A 1 106 ? -0.105 -13.560 0.966 1.00 95.75 106 PRO A C 1
ATOM 818 O O . PRO A 1 106 ? -1.277 -13.387 1.305 1.00 95.75 106 PRO A O 1
ATOM 821 N N . CYS A 1 107 ? 0.617 -12.626 0.354 1.00 94.44 107 CYS A N 1
ATOM 822 C CA . CYS A 1 107 ? 0.115 -11.323 -0.078 1.00 94.44 107 CYS A CA 1
ATOM 823 C C . CYS A 1 107 ? 0.686 -10.963 -1.460 1.00 94.44 107 CYS A C 1
ATOM 825 O O . CYS A 1 107 ? 1.773 -11.395 -1.832 1.00 94.44 107 CYS A O 1
ATOM 827 N N . ASN A 1 108 ? -0.068 -10.175 -2.219 1.00 91.75 108 ASN A N 1
ATOM 828 C CA . ASN A 1 108 ? 0.107 -9.862 -3.637 1.00 91.75 108 ASN A CA 1
ATOM 829 C C . ASN A 1 108 ? 0.822 -8.526 -3.887 1.00 91.75 108 ASN A C 1
ATOM 831 O O . ASN A 1 108 ? 1.182 -8.217 -5.025 1.00 91.75 108 ASN A O 1
ATOM 835 N N . SER A 1 109 ? 1.063 -7.725 -2.843 1.00 91.50 109 SER A N 1
ATOM 836 C CA . SER A 1 109 ? 1.853 -6.490 -2.973 1.00 91.50 109 SER A CA 1
ATOM 837 C C . SER A 1 109 ? 3.269 -6.755 -3.517 1.00 91.50 109 SER A C 1
ATOM 839 O O . SER A 1 109 ? 3.843 -5.896 -4.193 1.00 91.50 109 SER A O 1
ATOM 841 N N . TYR A 1 110 ? 3.805 -7.962 -3.302 1.00 94.50 110 TYR A N 1
ATOM 842 C CA . TYR A 1 110 ? 5.081 -8.437 -3.839 1.00 94.50 110 TYR A CA 1
ATOM 843 C C . TYR A 1 110 ? 4.945 -9.837 -4.435 1.00 94.50 110 TYR A C 1
ATOM 845 O O . TYR A 1 110 ? 4.145 -10.637 -3.949 1.00 94.50 110 TYR A O 1
ATOM 853 N N . ASP A 1 111 ? 5.770 -10.162 -5.431 1.00 94.00 111 ASP A N 1
ATOM 854 C CA . ASP A 1 111 ? 5.929 -11.559 -5.834 1.00 94.00 111 ASP A CA 1
ATOM 855 C C . ASP A 1 111 ? 6.536 -12.339 -4.664 1.00 94.00 111 ASP A C 1
ATOM 857 O O . ASP A 1 111 ? 7.514 -11.903 -4.049 1.00 94.00 111 ASP A O 1
ATOM 861 N N . PHE A 1 112 ? 5.930 -13.478 -4.324 1.00 93.88 112 PHE A N 1
ATOM 862 C CA . PHE A 1 112 ? 6.275 -14.262 -3.129 1.00 93.88 112 PHE A CA 1
ATOM 863 C C . PHE A 1 112 ? 6.121 -13.481 -1.808 1.00 93.88 112 PHE A C 1
ATOM 865 O O . PHE A 1 112 ? 6.766 -13.812 -0.808 1.00 93.88 112 PHE A O 1
ATOM 872 N N . GLY A 1 113 ? 5.279 -12.443 -1.792 1.00 95.62 113 GLY A N 1
ATOM 873 C CA . GLY A 1 113 ? 5.012 -11.624 -0.618 1.00 95.62 113 GLY A CA 1
ATOM 874 C C . GLY A 1 113 ? 4.384 -12.423 0.523 1.00 95.62 113 GLY A C 1
ATOM 875 O O . GLY A 1 113 ? 3.525 -13.282 0.309 1.00 95.62 113 GLY A O 1
ATOM 876 N N . LYS A 1 114 ? 4.804 -12.122 1.755 1.00 96.94 114 LYS A N 1
ATOM 877 C CA . LYS A 1 114 ? 4.255 -12.740 2.968 1.00 96.94 114 LYS A CA 1
ATOM 878 C C . LYS A 1 114 ? 3.986 -11.732 4.070 1.00 96.94 114 LYS A C 1
ATOM 880 O O . LYS A 1 114 ? 4.784 -10.830 4.315 1.00 96.94 114 LYS A O 1
ATOM 885 N N . CYS A 1 115 ? 2.882 -11.917 4.777 1.00 96.25 115 CYS A N 1
ATOM 886 C CA . CYS A 1 115 ? 2.496 -11.060 5.883 1.00 96.25 115 CYS A CA 1
ATOM 887 C C . CYS A 1 115 ? 3.428 -11.221 7.088 1.00 96.25 115 CYS A C 1
ATOM 889 O O . CYS A 1 115 ? 3.764 -12.325 7.517 1.00 96.25 115 CYS A O 1
ATOM 891 N N . SER A 1 116 ? 3.810 -10.092 7.671 1.00 94.19 116 SER A N 1
ATOM 892 C CA . SER A 1 116 ? 4.446 -10.008 8.981 1.00 94.19 116 SER A CA 1
ATOM 893 C C . SER A 1 116 ? 3.401 -10.038 10.097 1.00 94.19 116 SER A C 1
ATOM 895 O O . SER A 1 116 ? 2.224 -9.756 9.878 1.00 94.19 116 SER A O 1
ATOM 897 N N . VAL A 1 117 ? 3.856 -10.287 11.326 1.00 92.25 117 VAL A N 1
ATOM 898 C CA . VAL A 1 117 ? 3.018 -10.235 12.541 1.00 92.25 117 VAL A CA 1
ATOM 899 C C . VAL A 1 117 ? 2.329 -8.881 12.758 1.00 92.25 117 VAL A C 1
ATOM 901 O O . VAL A 1 117 ? 1.293 -8.820 13.408 1.00 92.25 117 VAL A O 1
ATOM 904 N N . ASN A 1 118 ? 2.871 -7.807 12.175 1.00 89.00 118 ASN A N 1
ATOM 905 C CA . ASN A 1 118 ? 2.338 -6.448 12.287 1.00 89.00 118 ASN A CA 1
ATOM 906 C C . ASN A 1 118 ? 1.404 -6.075 11.119 1.00 89.00 118 ASN A C 1
ATOM 908 O O . ASN A 1 118 ? 1.099 -4.899 10.933 1.00 89.00 118 ASN A O 1
ATOM 912 N N . GLY A 1 119 ? 1.011 -7.042 10.280 1.00 90.25 119 GLY A N 1
ATOM 913 C CA . GLY A 1 119 ? 0.107 -6.813 9.150 1.00 90.25 119 GLY A CA 1
ATOM 914 C C . GLY A 1 119 ? 0.744 -6.094 7.952 1.00 90.25 119 GLY A C 1
ATOM 915 O O . GLY A 1 119 ? 0.035 -5.583 7.091 1.00 90.25 119 GLY A O 1
ATOM 916 N N . ARG A 1 120 ? 2.080 -6.049 7.852 1.00 92.06 120 ARG A N 1
ATOM 917 C CA . ARG A 1 120 ? 2.781 -5.581 6.636 1.00 92.06 120 ARG A CA 1
ATOM 918 C C . ARG A 1 120 ? 3.072 -6.744 5.700 1.00 92.06 120 ARG A C 1
ATOM 920 O O . ARG A 1 120 ? 3.540 -7.773 6.180 1.00 92.06 120 ARG A O 1
ATOM 927 N N . CYS A 1 121 ? 2.863 -6.561 4.399 1.00 94.69 121 CYS A N 1
ATOM 928 C CA . CYS A 1 121 ? 3.317 -7.505 3.379 1.00 94.69 121 CYS A CA 1
ATOM 929 C C . CYS A 1 121 ? 4.823 -7.317 3.142 1.00 94.69 121 CYS A C 1
ATOM 931 O O . CYS A 1 121 ? 5.242 -6.250 2.704 1.00 94.69 121 CYS A O 1
ATOM 933 N N . ASN A 1 122 ? 5.637 -8.324 3.453 1.00 95.69 122 ASN A N 1
ATOM 934 C CA . ASN A 1 122 ? 7.087 -8.297 3.275 1.00 95.69 122 ASN A CA 1
ATOM 935 C C . ASN A 1 122 ? 7.478 -8.944 1.940 1.00 95.69 122 ASN A C 1
ATOM 937 O O . ASN A 1 122 ? 7.069 -10.072 1.648 1.00 95.69 122 ASN A O 1
ATOM 941 N N . SER A 1 123 ? 8.328 -8.260 1.172 1.00 95.81 123 SER A N 1
ATOM 942 C CA . SER A 1 123 ? 8.958 -8.805 -0.035 1.00 95.81 123 SER A CA 1
ATOM 943 C C . SER A 1 123 ? 9.858 -10.002 0.286 1.00 95.81 123 SER A C 1
ATOM 945 O O . SER A 1 123 ? 10.290 -10.190 1.428 1.00 95.81 123 SER A O 1
ATOM 947 N N . LEU A 1 124 ? 10.186 -10.812 -0.725 1.00 96.06 124 LEU A N 1
ATOM 948 C CA . LEU A 1 124 ? 11.086 -11.955 -0.547 1.00 96.06 124 LEU A CA 1
ATOM 949 C C . LEU A 1 124 ? 12.474 -11.534 -0.033 1.00 96.06 124 LEU A C 1
ATOM 951 O O . LEU A 1 124 ? 13.068 -12.250 0.768 1.00 96.06 124 LEU A O 1
ATOM 955 N N . CYS A 1 125 ? 12.967 -10.359 -0.440 1.00 96.12 125 CYS A N 1
ATOM 956 C CA . CYS A 1 125 ? 14.220 -9.788 0.059 1.00 96.12 125 CYS A CA 1
ATOM 957 C C . CYS A 1 125 ? 14.180 -9.605 1.583 1.00 96.12 125 CYS A C 1
ATOM 959 O O . CYS A 1 125 ? 15.029 -10.143 2.291 1.00 96.12 125 CYS A O 1
ATOM 961 N N . LYS A 1 126 ? 13.135 -8.929 2.081 1.00 95.69 126 LYS A N 1
ATOM 962 C CA . LYS A 1 126 ? 12.923 -8.657 3.509 1.00 95.69 126 LYS A CA 1
ATOM 963 C C . LYS A 1 126 ? 12.725 -9.939 4.322 1.00 95.69 126 LYS A C 1
ATOM 965 O O . LYS A 1 126 ? 13.155 -10.026 5.462 1.00 95.69 126 LYS A O 1
ATOM 970 N N . GLN A 1 127 ? 12.077 -10.948 3.733 1.00 94.94 127 GLN A N 1
ATOM 971 C CA . GLN A 1 127 ? 11.909 -12.263 4.361 1.00 94.94 127 GLN A CA 1
ATOM 972 C C . GLN A 1 127 ? 13.241 -13.000 4.573 1.00 94.94 127 GLN A C 1
ATOM 974 O O . GLN A 1 127 ? 13.328 -13.831 5.476 1.00 94.94 127 GLN A O 1
ATOM 979 N N . LYS A 1 128 ? 14.252 -12.754 3.728 1.00 94.62 128 LYS A N 1
ATOM 980 C CA . LYS A 1 128 ? 15.576 -13.384 3.843 1.00 94.62 128 LYS A CA 1
ATOM 981 C C . LYS A 1 128 ? 16.516 -12.619 4.762 1.00 94.62 128 LYS A C 1
ATOM 983 O O . LYS A 1 128 ? 17.285 -13.251 5.477 1.00 94.62 128 LYS A O 1
ATOM 988 N N . ASP A 1 129 ? 16.448 -11.295 4.735 1.00 93.94 129 ASP A N 1
ATOM 989 C CA . ASP A 1 129 ? 17.270 -10.421 5.562 1.00 93.94 129 ASP A CA 1
ATOM 990 C C . ASP A 1 129 ? 16.538 -9.089 5.782 1.00 93.94 129 ASP A C 1
ATOM 992 O O . ASP A 1 129 ? 16.171 -8.398 4.827 1.00 93.94 129 ASP A O 1
ATOM 996 N N . ASP A 1 130 ? 16.340 -8.710 7.045 1.00 93.06 130 ASP A N 1
ATOM 997 C CA . ASP A 1 130 ? 15.646 -7.476 7.423 1.00 93.06 130 ASP A CA 1
ATOM 998 C C . ASP A 1 130 ? 16.364 -6.199 6.943 1.00 93.06 130 ASP A C 1
ATOM 1000 O O . ASP A 1 130 ? 15.744 -5.130 6.892 1.00 93.06 130 ASP A O 1
ATOM 1004 N N . SER A 1 131 ? 17.642 -6.280 6.563 1.00 94.00 131 SER A N 1
ATOM 1005 C CA . SER A 1 131 ? 18.408 -5.178 5.968 1.00 94.00 131 SER A CA 1
ATOM 1006 C C . SER A 1 131 ? 18.162 -4.972 4.473 1.00 94.00 131 SER A C 1
ATOM 1008 O O . SER A 1 131 ? 18.551 -3.934 3.926 1.00 94.00 131 SER A O 1
ATOM 1010 N N . LEU A 1 132 ? 17.491 -5.918 3.809 1.00 95.25 132 LEU A N 1
ATOM 1011 C CA . LEU A 1 132 ? 17.206 -5.865 2.381 1.00 95.25 132 LEU A CA 1
ATOM 1012 C C . LEU A 1 132 ? 15.769 -5.419 2.095 1.00 95.25 132 LEU A C 1
ATOM 1014 O O . LEU A 1 132 ? 14.830 -5.722 2.831 1.00 95.25 132 LEU A O 1
ATOM 1018 N N . ASP A 1 133 ? 15.594 -4.741 0.965 1.00 94.56 133 ASP A N 1
ATOM 1019 C CA . ASP A 1 133 ? 14.282 -4.438 0.395 1.00 94.56 133 ASP A CA 1
ATOM 1020 C C . ASP A 1 133 ? 14.269 -4.672 -1.122 1.00 94.56 133 ASP A C 1
ATOM 1022 O O . ASP A 1 133 ? 15.324 -4.690 -1.768 1.00 94.56 133 ASP A O 1
ATOM 1026 N N . GLU A 1 134 ? 13.075 -4.870 -1.682 1.00 95.69 134 GLU A N 1
ATOM 1027 C CA . GLU A 1 134 ? 12.883 -5.061 -3.121 1.00 95.69 134 GLU A CA 1
ATOM 1028 C C . GLU A 1 134 ? 13.182 -3.756 -3.866 1.00 95.69 134 GLU A C 1
ATOM 1030 O O . GLU A 1 134 ? 12.788 -2.658 -3.470 1.00 95.69 134 GLU A O 1
ATOM 1035 N N . CYS A 1 135 ? 13.909 -3.866 -4.970 1.00 95.69 135 CYS A N 1
ATOM 1036 C CA . CYS A 1 135 ? 14.300 -2.738 -5.799 1.00 95.69 135 CYS A CA 1
ATOM 1037 C C . CYS A 1 135 ? 14.179 -3.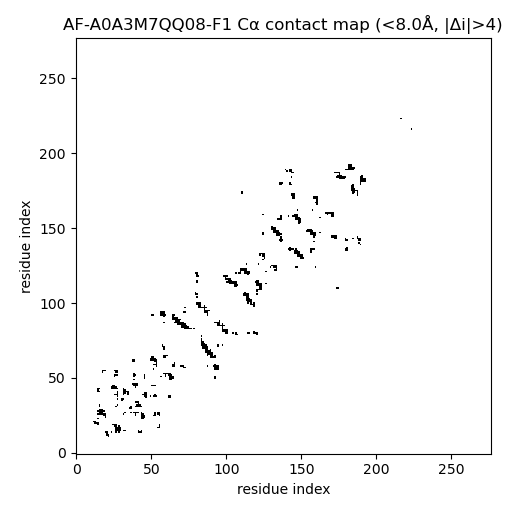095 -7.281 1.00 95.69 135 CYS A C 1
ATOM 1039 O O . CYS A 1 135 ? 14.014 -4.250 -7.660 1.00 95.69 135 CYS A O 1
ATOM 1041 N N . LYS A 1 136 ? 14.273 -2.082 -8.145 1.00 96.25 136 LYS A N 1
ATOM 1042 C CA . LYS A 1 136 ? 14.177 -2.255 -9.598 1.00 96.25 136 LYS A CA 1
ATOM 1043 C C . LYS A 1 136 ? 15.562 -2.188 -10.226 1.00 96.25 136 LYS A C 1
ATOM 1045 O O . LYS A 1 136 ? 16.196 -1.129 -10.200 1.00 96.25 136 LYS A O 1
ATOM 1050 N N . CYS A 1 137 ? 16.019 -3.300 -10.795 1.00 96.06 137 CYS A N 1
ATOM 1051 C CA . CYS A 1 137 ? 17.284 -3.354 -11.520 1.00 96.06 137 CYS A CA 1
ATOM 1052 C C . CYS A 1 137 ? 17.253 -2.457 -12.769 1.00 96.06 137 CYS A C 1
ATOM 1054 O O . CYS A 1 137 ? 16.244 -2.380 -13.468 1.00 96.06 137 CYS A O 1
ATOM 1056 N N . LYS A 1 138 ? 18.368 -1.765 -13.044 1.00 93.62 138 LYS A N 1
ATOM 1057 C CA . LYS A 1 138 ? 18.509 -0.856 -14.201 1.00 93.62 138 LYS A CA 1
ATOM 1058 C C . LYS A 1 138 ? 18.976 -1.570 -15.468 1.00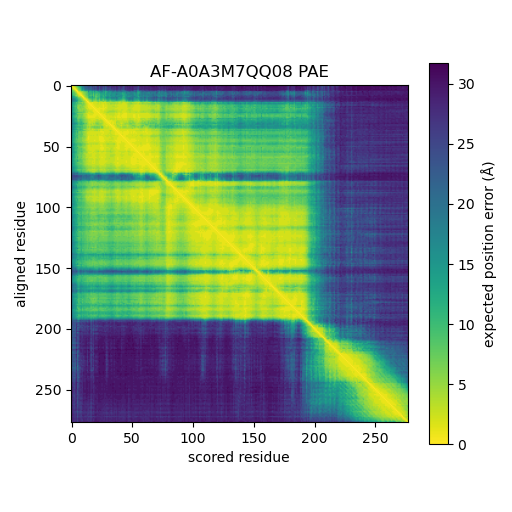 93.62 138 LYS A C 1
ATOM 1060 O O . LYS A 1 138 ? 18.598 -1.158 -16.568 1.00 93.62 138 LYS A O 1
ATOM 1065 N N . GLU A 1 139 ? 19.800 -2.602 -15.300 1.00 93.44 139 GLU A N 1
ATOM 1066 C CA . GLU A 1 139 ? 20.396 -3.360 -16.399 1.00 93.44 139 GLU A CA 1
ATOM 1067 C C . GLU A 1 139 ? 19.308 -4.037 -17.229 1.00 93.44 139 GLU A C 1
ATOM 1069 O O . GLU A 1 139 ? 18.391 -4.639 -16.672 1.00 93.44 139 GLU A O 1
ATOM 1074 N N . SER A 1 140 ? 19.391 -3.917 -18.554 1.00 87.75 140 SER A N 1
ATOM 1075 C CA . SER A 1 140 ? 18.283 -4.236 -19.466 1.00 87.75 140 SER A CA 1
ATOM 1076 C C . SER A 1 140 ? 17.864 -5.703 -19.383 1.00 87.75 140 SER A C 1
ATOM 1078 O O . SER A 1 140 ? 16.672 -5.998 -19.430 1.00 87.75 140 SER A O 1
ATOM 1080 N N . SER A 1 141 ? 18.825 -6.610 -19.195 1.00 91.06 141 SER A N 1
ATOM 1081 C CA . SER A 1 141 ? 18.581 -8.047 -19.026 1.00 91.06 141 SER A CA 1
ATOM 1082 C C . SER A 1 141 ? 18.037 -8.431 -17.647 1.00 91.06 141 SER A C 1
ATOM 1084 O O . SER A 1 141 ? 17.573 -9.550 -17.482 1.00 91.06 141 SER A O 1
ATOM 1086 N N . GLU A 1 142 ? 18.088 -7.534 -16.658 1.00 95.00 142 GLU A N 1
ATOM 1087 C CA . GLU A 1 142 ? 17.736 -7.822 -15.259 1.00 95.00 142 GLU A CA 1
ATOM 1088 C C . GLU A 1 142 ? 16.477 -7.073 -14.789 1.00 95.00 142 GLU A C 1
ATOM 1090 O O . GLU A 1 142 ? 16.021 -7.274 -13.667 1.00 95.00 142 GLU A O 1
ATOM 1095 N N . ARG A 1 143 ? 15.885 -6.200 -15.618 1.00 95.12 143 ARG A N 1
ATOM 1096 C CA . ARG A 1 143 ? 14.787 -5.295 -15.208 1.00 95.12 143 ARG A CA 1
ATOM 1097 C C . ARG A 1 143 ? 13.523 -5.997 -14.713 1.00 95.12 143 ARG A C 1
ATOM 1099 O O . ARG A 1 143 ? 12.756 -5.372 -13.983 1.00 95.12 143 ARG A O 1
ATOM 1106 N N . CYS A 1 144 ? 13.302 -7.238 -15.141 1.00 96.62 144 CYS A N 1
ATOM 1107 C CA . CYS A 1 144 ? 12.186 -8.084 -14.716 1.00 96.62 144 CYS A CA 1
ATOM 1108 C C . CYS A 1 144 ? 12.615 -9.237 -13.808 1.00 96.62 144 CYS A C 1
ATOM 1110 O O . CYS A 1 144 ? 11.821 -10.131 -13.546 1.00 96.62 144 CYS A O 1
ATOM 1112 N N . MET A 1 145 ? 13.851 -9.222 -13.311 1.00 96.62 145 MET A N 1
ATOM 1113 C CA . MET A 1 145 ? 14.269 -10.117 -12.239 1.00 96.62 145 MET A CA 1
ATOM 1114 C C . MET A 1 145 ? 13.868 -9.534 -10.882 1.00 96.62 145 MET A C 1
ATOM 1116 O O . MET A 1 145 ? 13.812 -8.315 -10.703 1.00 96.62 145 MET A O 1
ATOM 1120 N N . LEU A 1 146 ? 13.645 -10.405 -9.902 1.00 96.56 146 LEU A N 1
ATOM 1121 C CA . LEU A 1 146 ? 13.480 -10.009 -8.510 1.00 96.56 146 LEU A CA 1
ATOM 1122 C C . LEU A 1 146 ? 14.832 -9.526 -7.973 1.00 96.56 146 LEU A C 1
ATOM 1124 O O . LEU A 1 146 ? 15.784 -10.304 -7.838 1.00 96.56 146 LEU A O 1
ATOM 1128 N N . CYS A 1 147 ? 14.918 -8.229 -7.680 1.00 96.75 147 CYS A N 1
ATOM 1129 C CA . CYS A 1 147 ? 16.141 -7.578 -7.227 1.00 96.75 147 CYS A CA 1
ATOM 1130 C C . CYS A 1 147 ? 16.011 -7.051 -5.798 1.00 96.75 147 CYS A C 1
ATOM 1132 O O . CYS A 1 147 ? 14.967 -6.536 -5.401 1.00 96.75 147 CYS A O 1
ATOM 1134 N N . CYS A 1 148 ? 17.108 -7.141 -5.049 1.00 96.62 148 CYS A N 1
ATOM 1135 C CA . CYS A 1 148 ? 17.214 -6.673 -3.674 1.00 96.62 148 CYS A CA 1
ATOM 1136 C C . CYS A 1 148 ? 18.276 -5.579 -3.548 1.00 96.62 148 CYS A C 1
ATOM 1138 O O . CYS A 1 148 ? 19.210 -5.476 -4.352 1.00 96.62 148 CYS A O 1
ATOM 1140 N N . ARG A 1 149 ? 18.145 -4.760 -2.507 1.00 95.94 149 ARG A N 1
ATOM 1141 C CA . ARG A 1 149 ? 19.138 -3.760 -2.117 1.00 95.94 149 ARG A CA 1
ATOM 1142 C C . ARG A 1 149 ? 19.212 -3.651 -0.599 1.00 95.94 149 ARG A C 1
ATOM 1144 O O . ARG A 1 149 ? 18.175 -3.618 0.052 1.00 95.94 149 ARG A O 1
ATOM 1151 N N . ASN A 1 150 ? 20.423 -3.490 -0.066 1.00 94.75 150 ASN A N 1
ATOM 1152 C CA . ASN A 1 150 ? 20.621 -3.118 1.333 1.00 94.75 150 ASN A CA 1
ATOM 1153 C C . ASN A 1 150 ? 20.193 -1.660 1.573 1.00 94.75 150 ASN A C 1
ATOM 1155 O O . ASN A 1 150 ? 20.690 -0.738 0.916 1.00 94.75 150 ASN A O 1
ATOM 1159 N N . VAL A 1 151 ? 19.252 -1.469 2.496 1.00 90.25 151 VAL A N 1
ATOM 1160 C CA . VAL A 1 151 ? 18.638 -0.169 2.797 1.00 90.25 151 VAL A CA 1
ATOM 1161 C C . VAL A 1 151 ? 19.559 0.717 3.639 1.00 90.25 151 VAL A C 1
ATOM 1163 O O . VAL A 1 151 ? 19.533 1.935 3.484 1.00 90.25 151 VAL A O 1
ATOM 1166 N N . PHE A 1 152 ? 20.392 0.128 4.496 1.00 84.06 152 PHE A N 1
ATOM 1167 C CA . PHE A 1 152 ? 21.240 0.862 5.438 1.00 84.06 152 PHE A CA 1
ATOM 1168 C C . PHE A 1 152 ? 22.539 1.376 4.805 1.00 84.06 152 PHE A C 1
ATOM 1170 O O . PHE A 1 152 ? 23.083 2.380 5.254 1.00 84.06 152 PHE A O 1
ATOM 1177 N N . GLU A 1 153 ? 23.003 0.739 3.729 1.00 79.56 153 GLU A N 1
ATOM 1178 C CA . GLU A 1 153 ? 24.293 1.051 3.095 1.00 79.56 153 GLU A CA 1
ATOM 1179 C C . GLU A 1 153 ? 24.167 1.736 1.724 1.00 79.56 153 GLU A C 1
ATOM 1181 O O . GLU A 1 153 ? 25.146 1.819 0.983 1.00 79.56 153 GLU A O 1
ATOM 1186 N N . ASN A 1 154 ? 22.970 2.203 1.332 1.00 74.94 154 ASN A N 1
ATOM 1187 C CA . ASN A 1 154 ? 22.697 2.634 -0.051 1.00 74.94 154 ASN A CA 1
ATOM 1188 C C . ASN A 1 154 ? 23.201 1.601 -1.077 1.00 74.94 154 ASN A C 1
ATOM 1190 O O . ASN A 1 154 ? 23.787 1.951 -2.105 1.00 74.94 154 ASN A O 1
ATOM 1194 N N . GLY A 1 155 ? 22.985 0.314 -0.782 1.00 82.50 155 GLY A N 1
ATOM 1195 C CA . GLY A 1 155 ? 23.563 -0.784 -1.545 1.00 82.50 155 GLY A CA 1
ATOM 1196 C C . GLY A 1 155 ? 23.192 -0.733 -3.029 1.00 82.50 155 GLY A C 1
ATOM 1197 O O . GLY A 1 155 ? 22.228 -0.093 -3.455 1.00 82.50 155 GLY A O 1
ATOM 1198 N N . GLN A 1 156 ? 23.941 -1.441 -3.864 1.00 91.94 156 GLN A N 1
ATOM 1199 C CA . GLN A 1 156 ? 23.545 -1.590 -5.262 1.00 91.94 156 GLN A CA 1
ATOM 1200 C C . GLN A 1 156 ? 22.334 -2.521 -5.374 1.00 91.94 156 GLN A C 1
ATOM 1202 O O . GLN A 1 156 ? 22.293 -3.573 -4.739 1.00 91.94 156 GLN A O 1
ATOM 1207 N N . CYS A 1 157 ? 21.366 -2.137 -6.207 1.00 95.88 157 CYS A N 1
ATOM 1208 C CA . CYS A 1 157 ? 20.248 -3.004 -6.558 1.00 95.88 157 CYS A CA 1
ATOM 1209 C C . CYS A 1 157 ? 20.748 -4.125 -7.473 1.00 95.88 157 CYS A C 1
ATOM 1211 O O . CYS A 1 157 ? 21.234 -3.836 -8.568 1.00 95.88 157 CYS A O 1
ATOM 1213 N N . LYS A 1 158 ? 20.664 -5.375 -7.015 1.00 95.19 158 LYS A N 1
ATOM 1214 C CA . LYS A 1 158 ? 21.134 -6.557 -7.754 1.00 95.19 158 LYS A CA 1
ATOM 1215 C C . LYS A 1 158 ? 20.108 -7.692 -7.656 1.00 95.19 158 LYS A C 1
ATOM 1217 O O . LYS A 1 158 ? 19.366 -7.738 -6.673 1.00 95.19 158 LYS A O 1
ATOM 1222 N N . PRO A 1 159 ? 20.068 -8.620 -8.626 1.00 96.12 159 PRO A N 1
ATOM 1223 C CA . PRO A 1 159 ? 19.206 -9.797 -8.553 1.00 96.12 159 PRO A CA 1
ATOM 1224 C C . PRO A 1 159 ? 19.412 -10.609 -7.269 1.00 96.12 159 PRO A C 1
ATOM 1226 O O . PRO A 1 159 ? 20.543 -10.768 -6.808 1.00 96.12 159 PRO A O 1
ATOM 1229 N N . ILE A 1 160 ? 18.332 -11.166 -6.715 1.00 95.38 160 ILE A N 1
ATOM 1230 C CA . ILE A 1 160 ? 18.348 -11.886 -5.430 1.00 95.38 160 ILE A CA 1
ATOM 1231 C C . ILE A 1 160 ? 19.318 -13.078 -5.399 1.00 95.38 160 ILE A C 1
ATOM 1233 O O . ILE A 1 160 ? 19.960 -13.314 -4.377 1.00 95.38 160 ILE A O 1
ATOM 1237 N N . HIS A 1 161 ? 19.499 -13.783 -6.520 1.00 94.19 161 HIS A N 1
ATOM 1238 C CA . HIS A 1 161 ? 20.454 -14.894 -6.623 1.00 94.19 161 HIS A CA 1
ATOM 1239 C C . HIS A 1 161 ? 21.911 -14.448 -6.418 1.00 94.19 161 HIS A C 1
ATOM 1241 O O . HIS A 1 161 ? 22.737 -15.242 -5.997 1.00 94.19 161 HIS A O 1
ATOM 1247 N N . LYS A 1 162 ? 22.237 -13.166 -6.648 1.00 93.31 162 LYS A N 1
ATOM 1248 C CA . LYS A 1 162 ? 23.574 -12.616 -6.361 1.00 93.31 162 LYS A CA 1
ATOM 1249 C C . LYS A 1 162 ? 23.788 -12.308 -4.874 1.00 93.31 162 LYS A C 1
ATOM 1251 O O . LYS A 1 162 ? 24.927 -12.119 -4.468 1.00 93.31 162 LYS A O 1
ATOM 1256 N N . PHE A 1 163 ? 22.715 -12.211 -4.084 1.00 92.19 163 PHE A N 1
ATOM 1257 C CA . PHE A 1 163 ? 22.783 -12.069 -2.623 1.00 92.19 163 PHE A CA 1
ATOM 1258 C C . PHE A 1 163 ? 22.787 -13.426 -1.916 1.00 92.19 163 PHE A C 1
ATOM 1260 O O . PHE A 1 163 ? 23.447 -13.582 -0.894 1.00 92.19 163 PHE A O 1
ATOM 1267 N N . PHE A 1 164 ? 22.043 -14.395 -2.453 1.00 93.00 164 PHE A N 1
ATOM 1268 C CA . PHE A 1 164 ? 21.837 -15.711 -1.850 1.00 93.00 164 PHE A CA 1
ATOM 1269 C C . PHE A 1 164 ? 22.142 -16.828 -2.858 1.00 93.00 164 PHE A C 1
ATOM 1271 O O . PHE A 1 164 ? 21.283 -17.653 -3.169 1.00 93.00 164 PHE A O 1
ATOM 1278 N N . ASP A 1 165 ? 23.371 -16.838 -3.367 1.00 90.12 165 ASP A N 1
ATOM 1279 C CA . ASP A 1 165 ? 23.880 -17.766 -4.389 1.00 90.12 165 ASP A CA 1
ATOM 1280 C C . ASP A 1 165 ? 23.789 -19.242 -3.977 1.00 90.12 165 ASP A C 1
ATOM 1282 O O . ASP A 1 165 ? 23.488 -20.096 -4.796 1.00 90.12 165 ASP A O 1
ATOM 1286 N N . LYS A 1 166 ? 23.952 -19.545 -2.686 1.00 90.56 166 LYS A N 1
ATOM 1287 C CA . LYS A 1 166 ? 23.795 -20.907 -2.139 1.00 90.56 166 LYS A CA 1
ATOM 1288 C C . LYS A 1 166 ? 22.346 -21.398 -2.057 1.00 90.56 166 LYS A C 1
ATOM 1290 O O . LYS A 1 166 ? 22.122 -22.558 -1.726 1.00 90.56 166 LYS A O 1
ATOM 1295 N N . ILE A 1 167 ? 21.371 -20.504 -2.232 1.00 91.19 167 ILE A N 1
ATOM 1296 C CA . ILE A 1 167 ? 19.935 -20.804 -2.098 1.00 91.19 167 ILE A CA 1
ATOM 1297 C C . ILE A 1 167 ? 19.250 -20.775 -3.465 1.00 91.19 167 ILE A C 1
ATOM 1299 O O . ILE A 1 167 ? 18.323 -21.549 -3.699 1.00 91.19 167 ILE A O 1
ATOM 1303 N N . TYR A 1 168 ? 19.678 -19.875 -4.350 1.00 90.38 168 TYR A N 1
ATOM 1304 C CA . TYR A 1 168 ? 19.085 -19.687 -5.667 1.00 90.38 168 TYR A CA 1
ATOM 1305 C C . TYR A 1 168 ? 20.137 -19.881 -6.760 1.00 90.38 168 TYR A C 1
ATOM 1307 O O . TYR A 1 168 ? 20.898 -18.964 -7.060 1.00 90.38 168 TYR A O 1
ATOM 1315 N N . ASP A 1 169 ? 20.106 -21.046 -7.406 1.00 89.88 169 ASP A N 1
ATOM 1316 C CA . ASP A 1 169 ? 21.000 -21.377 -8.526 1.00 89.88 169 ASP A CA 1
ATOM 1317 C C . ASP A 1 169 ? 20.617 -20.663 -9.838 1.00 89.88 169 ASP A C 1
ATOM 1319 O O . ASP A 1 169 ? 21.386 -20.640 -10.799 1.00 89.88 169 ASP A O 1
ATOM 1323 N N . SER A 1 170 ? 19.420 -20.071 -9.902 1.00 88.75 170 SER A N 1
ATOM 1324 C CA . SER A 1 170 ? 18.895 -19.390 -11.088 1.00 88.75 170 SER A CA 1
ATOM 1325 C C . SER A 1 170 ? 18.213 -18.059 -10.751 1.00 88.75 170 SER A C 1
ATOM 1327 O O . SER A 1 170 ? 17.714 -17.877 -9.635 1.00 88.75 170 SER A O 1
ATOM 1329 N N . PRO A 1 171 ? 18.118 -17.120 -11.714 1.00 91.69 171 PRO A N 1
ATOM 1330 C CA . PRO A 1 171 ? 17.346 -15.897 -11.537 1.00 91.69 171 PRO A CA 1
ATOM 1331 C C . PRO A 1 171 ? 15.866 -16.180 -11.270 1.00 91.69 171 PRO A C 1
ATOM 1333 O O . PRO A 1 171 ? 15.260 -17.042 -11.903 1.00 91.69 171 PRO A O 1
ATOM 1336 N N . LEU A 1 172 ? 15.284 -15.404 -10.357 1.00 95.38 172 LEU A N 1
ATOM 1337 C CA . LEU A 1 172 ? 13.842 -15.335 -10.147 1.00 95.38 172 LEU A CA 1
ATOM 1338 C C . LEU A 1 172 ? 13.294 -14.157 -10.947 1.00 95.38 172 LEU A C 1
ATOM 1340 O O . LEU A 1 172 ? 13.833 -13.052 -10.848 1.00 95.38 172 LEU A O 1
ATOM 1344 N N . TYR A 1 173 ? 12.234 -14.392 -11.714 1.00 95.25 173 TYR A N 1
ATOM 1345 C CA . TYR A 1 17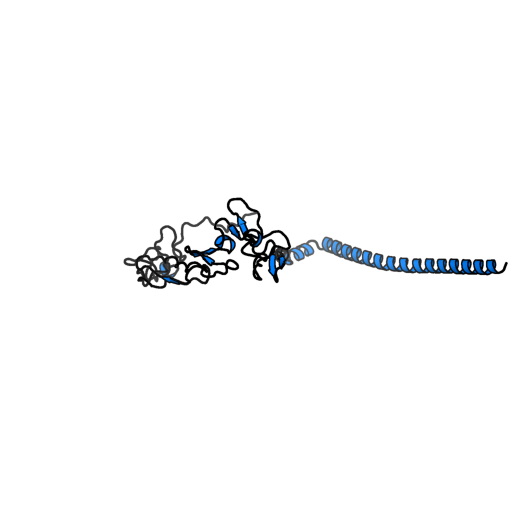3 ? 11.562 -13.372 -12.515 1.00 95.25 173 TYR A CA 1
ATOM 1346 C C . TYR A 1 173 ? 10.289 -12.885 -11.822 1.00 95.25 173 TYR A C 1
ATOM 1348 O O . TYR A 1 173 ? 9.636 -13.634 -11.094 1.00 95.25 173 TYR A O 1
ATOM 1356 N N . LEU A 1 174 ? 9.979 -11.606 -12.021 1.00 96.56 174 LEU A N 1
ATOM 1357 C CA . LEU A 1 174 ? 8.734 -10.985 -11.583 1.00 96.56 174 LEU A CA 1
ATOM 1358 C C . LEU A 1 174 ? 7.569 -11.492 -12.439 1.00 96.56 174 LEU A C 1
ATOM 1360 O O . LEU A 1 174 ? 7.747 -11.776 -13.624 1.00 96.56 174 LEU A O 1
ATOM 1364 N N . THR A 1 175 ? 6.371 -11.558 -11.862 1.00 95.75 175 THR A N 1
ATOM 1365 C CA . THR A 1 175 ? 5.168 -11.950 -12.611 1.00 95.75 175 THR A CA 1
ATOM 1366 C C . THR A 1 175 ? 4.771 -10.903 -13.659 1.00 95.75 175 THR A C 1
ATOM 1368 O O . THR A 1 175 ? 5.064 -9.707 -13.535 1.00 95.75 175 THR A O 1
ATOM 1371 N N . ASP A 1 176 ? 4.083 -11.348 -14.715 1.00 96.00 176 ASP A N 1
ATOM 1372 C CA . ASP A 1 176 ? 3.557 -10.452 -15.747 1.00 96.00 176 ASP A CA 1
ATOM 1373 C C . ASP A 1 176 ? 2.644 -9.380 -15.125 1.00 96.00 176 ASP A C 1
ATOM 1375 O O . ASP A 1 176 ? 1.810 -9.655 -14.261 1.00 96.00 176 ASP A O 1
ATOM 1379 N N . GLY A 1 177 ? 2.798 -8.128 -15.561 1.00 93.88 177 GLY A N 1
ATOM 1380 C CA . GLY A 1 177 ? 2.066 -6.986 -15.004 1.00 93.88 177 GLY A CA 1
ATOM 1381 C C . GLY A 1 177 ? 2.812 -6.219 -13.906 1.00 93.88 177 GLY A C 1
ATOM 1382 O O . GLY A 1 177 ? 2.456 -5.069 -13.625 1.00 93.88 177 GLY A O 1
ATOM 1383 N N . ARG A 1 178 ? 3.885 -6.778 -13.329 1.00 94.50 178 ARG A N 1
ATOM 1384 C CA . ARG A 1 178 ? 4.707 -6.092 -12.317 1.00 94.50 178 ARG A CA 1
ATOM 1385 C C . ARG A 1 178 ? 5.485 -4.928 -12.923 1.00 94.50 178 ARG A C 1
ATOM 1387 O O . ARG A 1 178 ? 5.951 -4.969 -14.061 1.00 94.50 178 ARG A O 1
ATOM 1394 N N . ALA A 1 179 ? 5.635 -3.860 -12.146 1.00 94.56 179 ALA A N 1
ATOM 1395 C CA . ALA A 1 179 ? 6.332 -2.663 -12.595 1.00 94.56 179 ALA A CA 1
ATOM 1396 C C . ALA A 1 179 ? 7.858 -2.852 -12.542 1.00 94.56 179 ALA A C 1
ATOM 1398 O O . ALA A 1 179 ? 8.428 -2.963 -11.458 1.00 94.56 179 ALA A O 1
ATOM 1399 N N . CYS A 1 180 ? 8.528 -2.763 -13.689 1.00 95.31 180 CYS A N 1
ATOM 1400 C CA . CYS A 1 180 ? 9.990 -2.736 -13.795 1.00 95.31 180 CYS A CA 1
ATOM 1401 C C . CYS A 1 180 ? 10.529 -1.289 -13.791 1.00 95.31 180 CYS A C 1
ATOM 1403 O O . CYS A 1 180 ? 9.805 -0.350 -13.434 1.00 95.31 180 CYS A O 1
ATOM 1405 N N . PHE A 1 181 ? 11.816 -1.096 -14.115 1.00 93.75 181 PHE A N 1
ATOM 1406 C CA . PHE A 1 181 ? 12.502 0.205 -14.043 1.00 93.75 181 PHE A CA 1
ATOM 1407 C C . PHE A 1 181 ? 11.812 1.313 -14.859 1.00 93.75 181 PHE A C 1
ATOM 1409 O O . PHE A 1 181 ? 11.611 2.410 -14.339 1.00 93.75 181 PHE A O 1
ATOM 1416 N N . ASP A 1 182 ? 11.405 1.026 -16.098 1.00 91.12 182 ASP A N 1
ATOM 1417 C CA . ASP A 1 182 ? 10.805 1.991 -17.032 1.00 91.12 182 ASP A CA 1
ATOM 1418 C C . ASP A 1 182 ? 9.489 1.515 -17.676 1.00 91.12 182 ASP A C 1
ATOM 1420 O O . ASP A 1 182 ? 8.991 2.125 -18.625 1.00 91.12 182 ASP A O 1
ATOM 1424 N N . GLY A 1 183 ? 8.876 0.458 -17.143 1.00 93.25 183 GLY A N 1
ATOM 1425 C CA . GLY A 1 183 ? 7.733 -0.170 -17.792 1.00 93.25 183 GLY A CA 1
ATOM 1426 C C . GLY A 1 183 ? 7.003 -1.203 -16.948 1.00 93.25 183 GLY A C 1
ATOM 1427 O O . GLY A 1 183 ? 6.917 -1.089 -15.723 1.00 93.25 183 GLY A O 1
ATOM 1428 N N . ILE A 1 184 ? 6.477 -2.214 -17.633 1.00 95.00 184 ILE A N 1
ATOM 1429 C CA . ILE A 1 184 ? 5.812 -3.379 -17.048 1.00 95.00 184 ILE A CA 1
ATOM 1430 C C . ILE A 1 184 ? 6.447 -4.656 -17.602 1.00 95.00 184 ILE A C 1
ATOM 1432 O O . ILE A 1 184 ? 6.819 -4.694 -18.772 1.00 95.00 184 ILE A O 1
ATOM 1436 N N . CYS A 1 185 ? 6.578 -5.680 -16.764 1.00 95.81 185 CYS A N 1
ATOM 1437 C CA . CYS A 1 185 ? 7.067 -6.989 -17.175 1.00 95.81 185 CYS A CA 1
ATOM 1438 C C . CYS A 1 185 ? 6.016 -7.759 -17.975 1.00 95.81 185 CYS A C 1
ATOM 1440 O O . CYS A 1 185 ? 4.861 -7.852 -17.560 1.00 95.81 185 CYS A O 1
ATOM 1442 N N . GLU A 1 186 ? 6.437 -8.296 -19.116 1.00 95.81 186 GLU A N 1
ATOM 1443 C CA . GLU A 1 186 ? 5.676 -9.227 -19.945 1.00 95.81 186 GLU A CA 1
ATOM 1444 C C . GLU A 1 186 ? 6.651 -10.260 -20.526 1.00 95.81 186 GLU A C 1
ATOM 1446 O O . GLU A 1 186 ? 7.582 -9.891 -21.252 1.00 95.81 186 GLU A O 1
ATOM 1451 N N . LYS A 1 187 ? 6.465 -11.546 -20.200 1.00 93.31 187 LYS A N 1
ATOM 1452 C CA . LYS A 1 187 ? 7.336 -12.657 -20.638 1.00 93.31 187 LYS A CA 1
ATOM 1453 C C . LYS A 1 187 ? 8.816 -12.369 -20.365 1.00 93.31 187 LYS A C 1
ATOM 1455 O O . LYS A 1 187 ? 9.639 -12.358 -21.284 1.00 93.31 187 LYS A O 1
ATOM 1460 N N . ASP A 1 188 ? 9.122 -12.048 -19.109 1.00 91.94 188 ASP A N 1
ATOM 1461 C CA . ASP A 1 188 ? 10.467 -11.740 -18.594 1.00 91.94 188 ASP A CA 1
ATOM 1462 C C . ASP A 1 188 ? 11.138 -10.489 -19.195 1.00 91.94 188 ASP A C 1
ATOM 1464 O O . ASP A 1 188 ? 12.303 -10.198 -18.911 1.00 91.94 188 ASP A O 1
ATOM 1468 N N . LYS A 1 189 ? 10.419 -9.699 -20.004 1.00 93.81 189 LYS A N 1
ATOM 1469 C CA . LYS A 1 189 ? 10.930 -8.469 -20.626 1.00 93.81 189 LYS A CA 1
ATOM 1470 C C . LYS A 1 189 ? 10.224 -7.238 -20.084 1.00 93.81 189 LYS A C 1
ATOM 1472 O O . LYS A 1 189 ? 9.007 -7.202 -19.947 1.00 93.81 189 LYS A O 1
ATOM 1477 N N . CYS A 1 190 ? 11.003 -6.191 -19.824 1.00 95.19 190 CYS A N 1
ATOM 1478 C CA . CYS A 1 190 ? 10.477 -4.905 -19.381 1.00 95.19 190 CYS A CA 1
ATOM 1479 C C . CYS A 1 190 ? 9.996 -4.097 -20.590 1.00 95.19 190 CYS A C 1
ATOM 1481 O O . CYS A 1 190 ? 10.803 -3.552 -21.345 1.00 95.19 190 CYS A O 1
ATOM 1483 N N . ILE A 1 191 ? 8.679 -4.040 -20.787 1.00 92.88 191 ILE A N 1
ATOM 1484 C CA . ILE A 1 191 ? 8.048 -3.298 -21.877 1.00 92.88 191 ILE A CA 1
ATOM 1485 C C . ILE A 1 191 ? 7.784 -1.860 -21.410 1.00 92.88 191 ILE A C 1
ATOM 1487 O O . ILE A 1 191 ? 6.992 -1.656 -20.480 1.00 92.88 191 ILE A O 1
ATOM 1491 N N . PRO A 1 192 ? 8.412 -0.840 -22.023 1.00 89.31 192 PRO A N 1
ATOM 1492 C CA . PRO A 1 192 ? 8.238 0.543 -21.605 1.00 89.31 192 PRO A CA 1
ATOM 1493 C C . PRO A 1 192 ? 6.787 0.991 -21.801 1.00 89.31 192 PRO A C 1
ATOM 1495 O O . PRO A 1 192 ? 6.202 0.852 -22.877 1.00 89.31 192 PRO A O 1
AT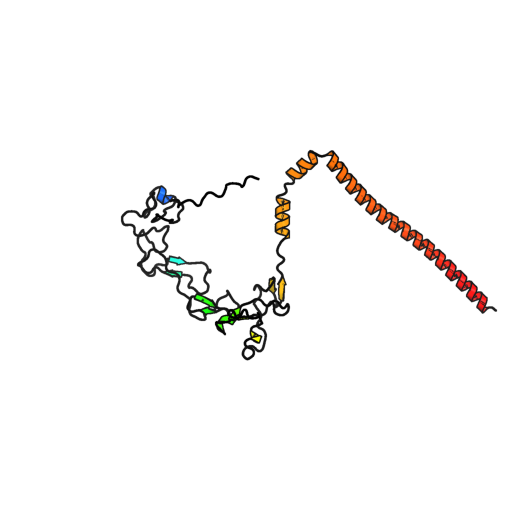OM 1498 N N . LYS A 1 193 ? 6.195 1.586 -20.763 1.00 75.88 193 LYS A N 1
ATOM 1499 C CA . LYS A 1 193 ? 4.890 2.249 -20.881 1.00 75.88 193 LYS A CA 1
ATOM 1500 C C . LYS A 1 193 ? 5.140 3.617 -21.496 1.00 75.88 193 LYS A C 1
ATOM 1502 O O . LYS A 1 193 ? 5.668 4.503 -20.825 1.00 75.88 193 LYS A O 1
ATOM 1507 N N . VAL A 1 194 ? 4.772 3.801 -22.763 1.00 67.25 194 VAL A N 1
ATOM 1508 C CA . VAL A 1 194 ? 4.820 5.120 -23.405 1.00 67.25 194 VAL A CA 1
ATOM 1509 C C . VAL A 1 194 ? 3.971 6.066 -22.554 1.00 67.25 194 VAL A C 1
ATOM 1511 O O . VAL A 1 194 ? 2.751 5.917 -22.478 1.00 67.25 194 VAL A O 1
ATOM 1514 N N . LYS A 1 195 ? 4.606 7.002 -21.838 1.00 55.53 195 LYS A N 1
ATOM 1515 C CA . LYS A 1 195 ? 3.871 8.063 -21.149 1.00 55.53 195 LYS A CA 1
ATOM 1516 C C . LYS A 1 195 ? 3.132 8.831 -22.228 1.00 55.53 195 LYS A C 1
ATOM 1518 O O . LYS A 1 195 ? 3.746 9.342 -23.160 1.00 55.53 195 LYS A O 1
ATOM 1523 N N . ASP A 1 196 ? 1.818 8.879 -22.100 1.00 51.66 196 ASP A N 1
ATOM 1524 C CA . ASP A 1 196 ? 0.918 9.482 -23.068 1.00 51.66 196 ASP A CA 1
ATOM 1525 C C . ASP A 1 196 ? 1.059 11.020 -23.062 1.00 51.66 196 ASP A C 1
ATOM 1527 O O . ASP A 1 196 ? 0.234 11.772 -22.539 1.00 51.66 196 ASP A O 1
ATOM 1531 N N . HIS A 1 197 ? 2.174 11.513 -23.605 1.00 55.31 197 HIS A N 1
ATOM 1532 C CA . HIS A 1 197 ? 2.385 12.930 -23.898 1.00 55.31 197 HIS A CA 1
ATOM 1533 C C . HIS A 1 197 ? 1.399 13.410 -24.976 1.00 55.31 197 HIS A C 1
ATOM 1535 O O . HIS A 1 197 ? 1.051 14.591 -25.015 1.00 55.31 197 HIS A O 1
ATOM 1541 N N . ILE A 1 198 ? 0.889 12.482 -25.791 1.00 57.25 198 ILE A N 1
ATOM 1542 C CA . ILE A 1 198 ? -0.075 12.721 -26.863 1.00 57.25 198 ILE A CA 1
ATOM 1543 C C . ILE A 1 198 ? -1.461 13.051 -26.283 1.00 57.25 198 ILE A C 1
ATOM 1545 O O . ILE A 1 198 ? -2.081 14.012 -26.729 1.00 57.25 198 ILE A O 1
ATOM 1549 N N . SER A 1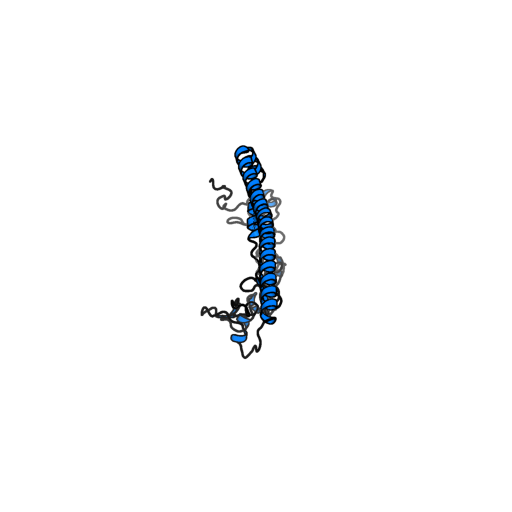 199 ? -1.918 12.386 -25.218 1.00 55.19 199 SER A N 1
ATOM 1550 C CA . SER A 1 199 ? -3.171 12.738 -24.521 1.00 55.19 199 SER A CA 1
ATOM 1551 C C . SER A 1 199 ? -3.134 14.130 -23.886 1.00 55.19 199 SER A C 1
ATOM 1553 O O . SER A 1 199 ? -4.128 14.861 -23.916 1.00 55.19 199 SER A O 1
ATOM 1555 N N . ARG A 1 200 ? -1.973 14.570 -23.381 1.00 59.31 200 ARG A N 1
ATOM 1556 C CA . ARG A 1 200 ? -1.801 15.958 -22.913 1.00 59.31 200 ARG A CA 1
ATOM 1557 C C . ARG A 1 200 ? -1.824 16.955 -24.074 1.00 59.31 200 ARG A C 1
ATOM 1559 O O . ARG A 1 200 ? -2.457 17.998 -23.945 1.00 59.31 200 ARG A O 1
ATOM 1566 N N . PHE A 1 201 ? -1.201 16.624 -25.204 1.00 61.62 201 PHE A N 1
ATOM 1567 C CA . PHE A 1 201 ? -1.197 17.457 -26.410 1.00 61.62 201 PHE A CA 1
ATOM 1568 C C . PHE A 1 201 ? -2.596 17.591 -27.042 1.00 61.62 201 PHE A C 1
ATOM 1570 O O . PHE A 1 201 ? -3.046 18.707 -27.302 1.00 61.62 201 PHE A O 1
ATOM 1577 N N . TRP A 1 202 ? -3.350 16.496 -27.186 1.00 61.12 202 TRP A N 1
ATOM 1578 C CA . TRP A 1 202 ? -4.724 16.528 -27.708 1.00 61.12 202 TRP A CA 1
ATOM 1579 C C . TRP A 1 202 ? -5.702 17.253 -26.787 1.00 61.12 202 TRP A C 1
ATOM 1581 O O . TRP A 1 202 ? -6.570 17.969 -27.281 1.00 61.12 202 TRP A O 1
ATOM 1591 N N . LYS A 1 203 ? -5.538 17.159 -25.460 1.00 57.56 203 LYS A N 1
ATOM 1592 C CA . LYS A 1 203 ? -6.332 17.960 -24.510 1.00 57.56 203 LYS A CA 1
ATOM 1593 C C . LYS A 1 203 ? -6.083 19.464 -24.653 1.00 57.56 203 LYS A C 1
ATOM 1595 O O . LYS A 1 203 ? -7.002 20.246 -24.420 1.00 57.56 203 LYS A O 1
ATOM 1600 N N . VAL A 1 204 ? -4.877 19.878 -25.047 1.00 60.38 204 VAL A N 1
ATOM 1601 C CA . VAL A 1 204 ? -4.561 21.286 -25.345 1.00 60.38 204 VAL A CA 1
ATOM 1602 C C . VAL A 1 204 ? -5.176 21.709 -26.680 1.00 60.38 204 VAL A C 1
ATOM 1604 O O . VAL A 1 204 ? -5.804 22.764 -26.742 1.00 60.38 204 VAL A O 1
ATOM 1607 N N . ILE A 1 205 ? -5.083 20.872 -27.718 1.00 62.34 205 ILE A N 1
ATOM 1608 C CA . ILE A 1 205 ? -5.684 21.151 -29.033 1.00 62.34 205 ILE A CA 1
ATOM 1609 C C . ILE A 1 205 ? -7.215 21.201 -28.960 1.00 62.34 205 ILE A C 1
ATOM 1611 O O . ILE A 1 205 ? -7.810 22.116 -29.515 1.00 62.34 205 ILE A O 1
ATOM 1615 N N . GLN A 1 206 ? -7.871 20.295 -28.229 1.00 58.88 206 GLN A N 1
ATOM 1616 C CA . GLN A 1 206 ? -9.329 20.335 -28.039 1.00 58.88 206 GLN A CA 1
ATOM 1617 C C . GLN A 1 206 ? -9.791 21.554 -27.227 1.00 58.88 206 GLN A C 1
ATOM 1619 O O . GLN A 1 206 ? -10.888 22.059 -27.455 1.00 58.88 206 GLN A O 1
ATOM 1624 N N . LYS A 1 207 ? -8.962 22.061 -26.301 1.00 58.03 207 LYS A N 1
ATOM 1625 C CA . LYS A 1 207 ? -9.236 23.320 -25.586 1.00 58.03 207 LYS A CA 1
ATOM 1626 C C . LYS A 1 207 ? -8.991 24.566 -26.440 1.00 58.03 207 LYS A C 1
ATOM 1628 O O . LYS A 1 207 ? -9.575 25.610 -26.148 1.00 58.03 207 LYS A O 1
ATOM 1633 N N . ALA A 1 208 ? -8.156 24.486 -27.477 1.00 58.59 208 ALA A N 1
ATOM 1634 C CA . ALA A 1 208 ? -7.979 25.560 -28.446 1.00 58.59 208 ALA A CA 1
ATOM 1635 C C . ALA A 1 208 ? -9.211 25.612 -29.363 1.00 58.59 208 ALA A C 1
ATOM 1637 O O . ALA A 1 208 ? -9.323 24.899 -30.356 1.00 58.59 208 ALA A O 1
ATOM 1638 N N . SER A 1 209 ? -10.193 26.429 -28.983 1.00 57.16 209 SER A N 1
ATOM 1639 C CA . SER A 1 209 ? -11.499 26.450 -29.636 1.00 57.16 209 SER A CA 1
ATOM 1640 C C . SER A 1 209 ? -11.407 26.840 -31.119 1.00 57.16 209 SER A C 1
ATOM 1642 O O . SER A 1 209 ? -11.002 27.950 -31.481 1.00 57.16 209 SER A O 1
ATOM 1644 N N . ILE A 1 210 ? -11.875 25.940 -31.991 1.00 61.19 210 ILE A N 1
ATOM 1645 C CA . ILE A 1 210 ? -12.076 26.180 -33.432 1.00 61.19 210 ILE A CA 1
ATOM 1646 C C . ILE A 1 210 ? -12.884 27.470 -33.661 1.00 61.19 210 ILE A C 1
ATOM 1648 O O . ILE A 1 210 ? -12.609 28.220 -34.592 1.00 61.19 210 ILE A O 1
ATOM 1652 N N . ASN A 1 211 ? -13.811 27.799 -32.756 1.00 61.88 211 ASN A N 1
ATOM 1653 C CA . ASN A 1 211 ? -14.617 29.018 -32.825 1.00 61.88 211 ASN A CA 1
ATOM 1654 C C . ASN A 1 211 ? -13.791 30.307 -32.683 1.00 61.88 211 ASN A C 1
ATOM 1656 O O . ASN A 1 211 ? -14.084 31.286 -33.367 1.00 61.88 211 ASN A O 1
ATOM 1660 N N . SER A 1 212 ? -12.745 30.323 -31.848 1.00 63.28 212 SER A N 1
ATOM 1661 C CA . SER A 1 212 ? -11.839 31.477 -31.741 1.00 63.28 212 SER A CA 1
ATOM 1662 C C . SER A 1 212 ? -10.928 31.579 -32.964 1.00 63.28 212 SER A C 1
ATOM 1664 O O . SER A 1 212 ? -10.748 32.667 -33.510 1.00 63.28 212 SER A O 1
ATOM 1666 N N . PHE A 1 213 ? -10.433 30.440 -33.462 1.00 65.88 213 PHE A N 1
ATOM 1667 C CA . PHE A 1 213 ? -9.589 30.390 -34.657 1.00 65.88 213 PHE A CA 1
ATOM 1668 C C . PHE A 1 213 ? -10.347 30.819 -35.925 1.00 65.88 213 PHE A C 1
ATOM 1670 O O . PHE A 1 213 ? -9.865 31.662 -36.676 1.00 65.88 213 PHE A O 1
ATOM 1677 N N . ILE A 1 214 ? -11.582 30.346 -36.124 1.00 65.31 214 ILE A N 1
ATOM 1678 C CA . ILE A 1 214 ? -12.451 30.779 -37.230 1.00 65.31 214 ILE A CA 1
ATOM 1679 C C . ILE A 1 214 ? -12.797 32.265 -37.097 1.00 65.31 214 ILE A C 1
ATOM 1681 O O . ILE A 1 214 ? -12.784 32.988 -38.092 1.00 65.31 214 ILE A O 1
ATOM 1685 N N . LYS A 1 215 ? -13.075 32.759 -35.883 1.00 65.75 215 LYS A N 1
ATOM 1686 C CA . LYS A 1 215 ? -13.356 34.185 -35.653 1.00 65.75 215 LYS A CA 1
ATOM 1687 C C . LYS A 1 215 ? -12.122 35.058 -35.918 1.00 65.75 215 LYS A C 1
ATOM 1689 O O . LYS A 1 215 ? -12.266 36.150 -36.459 1.00 65.75 215 LYS A O 1
ATOM 1694 N N . PHE A 1 216 ? -10.921 34.565 -35.613 1.00 68.56 216 PHE A N 1
ATOM 1695 C CA . PHE A 1 216 ? -9.647 35.214 -35.930 1.00 68.56 216 PHE A CA 1
ATOM 1696 C C . PHE A 1 216 ? -9.366 35.247 -37.440 1.00 68.56 216 PHE A C 1
ATOM 1698 O O . PHE A 1 216 ? -9.031 36.309 -37.964 1.00 68.56 216 PHE A O 1
ATOM 1705 N N . MET A 1 217 ? -9.578 34.127 -38.139 1.00 72.19 217 MET A N 1
ATOM 1706 C CA . MET A 1 217 ? -9.444 34.029 -39.600 1.00 72.19 217 MET A CA 1
ATOM 1707 C C . MET A 1 217 ? -10.454 34.935 -40.318 1.00 72.19 217 MET A C 1
ATOM 1709 O O . MET A 1 217 ? -10.092 35.651 -41.243 1.00 72.19 217 MET A O 1
ATOM 1713 N N . LYS A 1 218 ? -11.710 34.986 -39.852 1.00 68.75 218 LYS A N 1
ATOM 1714 C CA . LYS A 1 218 ? -12.727 35.905 -40.395 1.00 68.75 218 LYS A CA 1
ATOM 1715 C C . LYS A 1 218 ? -12.375 37.376 -40.160 1.00 68.75 218 LYS A C 1
ATOM 1717 O O . LYS A 1 218 ? -12.624 38.198 -41.033 1.00 68.75 218 LYS A O 1
ATOM 1722 N N . ARG A 1 219 ? -11.783 37.715 -39.007 1.00 76.00 219 ARG A N 1
ATOM 1723 C CA . ARG A 1 219 ? -11.378 39.094 -38.678 1.00 76.00 219 ARG A CA 1
ATOM 1724 C C . ARG A 1 219 ? -10.155 39.566 -39.471 1.00 76.00 219 ARG A C 1
ATOM 1726 O O . ARG A 1 219 ? -10.000 40.763 -39.659 1.00 76.00 219 ARG A O 1
ATOM 1733 N N . ASN A 1 220 ? -9.325 38.643 -39.960 1.00 78.00 220 ASN A N 1
ATOM 1734 C CA . ASN A 1 220 ? -8.126 38.936 -40.752 1.00 78.00 220 ASN A CA 1
ATOM 1735 C C . ASN A 1 220 ? -8.150 38.214 -42.108 1.00 78.00 220 ASN A C 1
ATOM 1737 O O . ASN A 1 220 ? -7.148 37.642 -42.536 1.00 78.00 220 ASN A O 1
ATOM 1741 N N . ILE A 1 221 ? -9.301 38.247 -42.787 1.00 84.50 221 ILE A N 1
ATOM 1742 C CA . ILE A 1 221 ? -9.556 37.449 -43.993 1.00 84.50 221 ILE A CA 1
ATOM 1743 C C . ILE A 1 221 ? -8.520 37.673 -45.104 1.00 84.50 221 ILE A C 1
ATOM 1745 O O . ILE A 1 221 ? -8.101 36.714 -45.742 1.00 84.50 221 ILE A O 1
ATOM 1749 N N . VAL A 1 222 ? -8.037 38.905 -45.289 1.00 86.38 222 VAL A N 1
ATOM 1750 C CA . VAL A 1 222 ? -7.031 39.230 -46.315 1.00 86.38 222 VAL A CA 1
ATOM 1751 C C . VAL A 1 222 ? -5.700 38.524 -46.035 1.00 86.38 222 VAL A C 1
ATOM 1753 O O . VAL A 1 222 ? -5.161 37.858 -46.915 1.00 86.38 222 VAL A O 1
ATOM 1756 N N . ALA A 1 223 ? -5.198 38.592 -44.797 1.00 82.31 223 ALA A N 1
ATOM 1757 C CA . ALA A 1 223 ? -3.956 37.919 -44.410 1.00 82.31 223 ALA A CA 1
ATOM 1758 C C . ALA A 1 223 ? -4.095 36.391 -44.491 1.00 82.31 223 ALA A C 1
ATOM 1760 O O . ALA A 1 223 ? -3.198 35.705 -44.978 1.00 82.31 223 ALA A O 1
ATOM 1761 N N . SER A 1 224 ? -5.249 35.860 -44.086 1.00 82.44 224 SER A N 1
ATOM 1762 C CA . SER A 1 224 ? -5.569 34.439 -44.212 1.00 82.44 224 SER A CA 1
ATOM 1763 C C . SER A 1 224 ? -5.566 33.961 -45.668 1.00 82.44 224 SER A C 1
ATOM 1765 O O . SER A 1 224 ? -4.982 32.918 -45.958 1.00 82.44 224 SER A O 1
ATOM 1767 N N . VAL A 1 225 ? -6.167 34.720 -46.592 1.00 87.25 225 VAL A N 1
ATOM 1768 C CA . VAL A 1 225 ? -6.187 34.390 -48.028 1.00 87.25 225 VAL A CA 1
ATOM 1769 C C . VAL A 1 225 ? -4.776 34.413 -48.611 1.00 87.25 225 VAL A C 1
ATOM 1771 O O . VAL A 1 225 ? -4.419 33.497 -49.350 1.00 87.25 225 VAL A O 1
ATOM 1774 N N . ILE A 1 226 ? -3.945 35.391 -48.237 1.00 89.12 226 ILE A N 1
ATOM 1775 C CA . ILE A 1 226 ? -2.549 35.480 -48.696 1.00 89.12 226 ILE A CA 1
ATOM 1776 C C . ILE A 1 226 ? -1.739 34.271 -48.214 1.00 89.12 226 ILE A C 1
ATOM 1778 O O . ILE A 1 226 ? -1.051 33.636 -49.006 1.00 89.12 226 ILE A O 1
ATOM 1782 N N . VAL A 1 227 ? -1.850 33.897 -46.936 1.00 88.75 227 VAL A N 1
ATOM 1783 C CA . VAL A 1 227 ? -1.102 32.754 -46.383 1.00 88.75 227 VAL A CA 1
ATOM 1784 C C . VAL A 1 227 ? -1.536 31.436 -47.026 1.00 88.75 227 VAL A C 1
ATOM 1786 O O . VAL A 1 227 ? -0.688 30.626 -47.396 1.00 88.75 227 VAL A O 1
ATOM 1789 N N . ILE A 1 228 ? -2.842 31.222 -47.206 1.00 87.12 228 ILE A N 1
ATOM 1790 C CA . ILE A 1 228 ? -3.366 29.991 -47.815 1.00 87.12 228 ILE A CA 1
ATOM 1791 C C . ILE A 1 228 ? -2.982 29.903 -49.296 1.00 87.12 228 ILE A C 1
ATOM 1793 O O . ILE A 1 228 ? -2.579 28.836 -49.761 1.00 87.12 228 ILE A O 1
ATOM 1797 N N . THR A 1 229 ? -3.061 31.010 -50.036 1.00 91.62 229 THR A N 1
ATOM 1798 C CA . THR A 1 229 ? -2.655 31.024 -51.448 1.00 91.62 229 THR A CA 1
ATOM 1799 C C . THR A 1 229 ? -1.152 30.815 -51.592 1.00 91.62 229 THR A C 1
ATOM 1801 O O . THR A 1 229 ? -0.754 29.966 -52.384 1.00 91.62 229 THR A O 1
ATOM 1804 N N . LEU A 1 230 ? -0.313 31.478 -50.790 1.00 92.06 230 LEU A N 1
ATOM 1805 C CA . LEU A 1 230 ? 1.135 31.235 -50.777 1.00 92.06 230 LEU A CA 1
ATOM 1806 C C . LEU A 1 230 ? 1.463 29.772 -50.482 1.00 92.06 230 LEU A C 1
ATOM 1808 O O . LEU A 1 230 ? 2.278 29.180 -51.182 1.00 92.06 230 LEU A O 1
ATOM 1812 N N . PHE A 1 231 ? 0.797 29.164 -49.501 1.00 93.06 231 PHE A N 1
ATOM 1813 C CA . PHE A 1 231 ? 0.989 27.751 -49.190 1.00 93.06 231 PHE A CA 1
ATOM 1814 C C . PHE A 1 231 ? 0.628 26.852 -50.381 1.00 93.06 231 PHE A C 1
ATOM 1816 O O . PHE A 1 231 ? 1.407 25.975 -50.750 1.00 93.06 231 PHE A O 1
ATOM 1823 N N . PHE A 1 232 ? -0.503 27.109 -51.042 1.00 91.94 232 PHE A N 1
ATOM 1824 C CA . PHE A 1 232 ? -0.914 26.361 -52.230 1.00 91.94 232 PHE A CA 1
ATOM 1825 C C . PHE A 1 232 ? 0.067 26.524 -53.403 1.00 91.94 232 PHE A C 1
ATOM 1827 O O . PHE A 1 232 ? 0.406 25.542 -54.067 1.00 91.94 232 PHE A O 1
ATOM 1834 N N . TRP A 1 233 ? 0.566 27.739 -53.639 1.00 91.88 233 TRP A N 1
ATOM 1835 C CA . TRP A 1 233 ? 1.544 28.022 -54.692 1.00 91.88 233 TRP A CA 1
ATOM 1836 C C . TRP A 1 233 ? 2.911 27.403 -54.405 1.00 91.88 233 TRP A C 1
ATOM 1838 O O . TRP A 1 233 ? 3.531 26.877 -55.324 1.00 91.88 233 TRP A O 1
ATOM 1848 N N . ILE A 1 234 ? 3.358 27.393 -53.147 1.00 92.50 234 ILE A N 1
ATOM 1849 C CA . ILE A 1 234 ? 4.600 26.724 -52.738 1.00 92.50 234 ILE A CA 1
ATOM 1850 C C . ILE A 1 234 ? 4.476 25.213 -52.946 1.00 92.50 234 ILE A C 1
ATOM 1852 O O . ILE A 1 234 ? 5.348 24.614 -53.572 1.00 92.50 234 ILE A O 1
ATOM 1856 N N . LEU A 1 235 ? 3.375 24.596 -52.503 1.00 90.94 235 LEU A N 1
ATOM 1857 C CA . LEU A 1 235 ? 3.140 23.164 -52.715 1.00 90.94 235 LEU A CA 1
ATOM 1858 C C . LEU A 1 235 ? 3.069 22.807 -54.205 1.00 90.94 235 LEU A C 1
ATOM 1860 O O . LEU A 1 235 ? 3.702 21.845 -54.642 1.00 90.94 235 LEU A O 1
ATOM 1864 N N . SER A 1 236 ? 2.353 23.608 -54.995 1.00 86.81 236 SER A N 1
ATOM 1865 C CA . SER A 1 236 ? 2.250 23.426 -56.446 1.00 86.81 236 SER A CA 1
ATOM 1866 C C . SER A 1 236 ? 3.599 23.631 -57.140 1.00 86.81 236 SER A C 1
ATOM 1868 O O . SER A 1 236 ? 3.956 22.863 -58.028 1.00 86.81 236 SER A O 1
ATOM 1870 N N . GLY A 1 237 ? 4.392 24.611 -56.702 1.00 89.44 237 GLY A N 1
ATOM 1871 C CA . GLY A 1 237 ? 5.739 24.873 -57.207 1.00 89.44 237 GLY A CA 1
ATOM 1872 C C . GLY A 1 237 ? 6.709 23.731 -56.908 1.00 89.44 237 GLY A C 1
ATOM 1873 O O . GLY A 1 237 ? 7.413 23.278 -57.809 1.00 89.44 237 GLY A O 1
ATOM 1874 N N . CYS A 1 238 ? 6.697 23.194 -55.684 1.00 88.44 238 CYS A N 1
ATOM 1875 C CA . CYS A 1 238 ? 7.475 22.006 -55.326 1.00 88.44 238 CYS A CA 1
ATOM 1876 C C . CYS A 1 238 ? 7.063 20.784 -56.156 1.00 88.44 238 CYS A C 1
ATOM 1878 O O . CYS A 1 238 ? 7.924 20.041 -56.628 1.00 88.44 238 CYS A O 1
ATOM 1880 N N . PHE A 1 239 ? 5.760 20.594 -56.376 1.00 87.50 239 PHE A N 1
ATOM 1881 C CA . PHE A 1 239 ? 5.235 19.505 -57.196 1.00 87.50 239 PHE A CA 1
ATOM 1882 C C . PHE A 1 239 ? 5.679 19.634 -58.658 1.00 87.50 239 PHE A C 1
ATOM 1884 O O . PHE A 1 239 ? 6.219 18.687 -59.228 1.00 87.50 239 PHE A O 1
ATOM 1891 N N . ILE A 1 240 ? 5.528 20.819 -59.255 1.00 87.69 240 ILE A N 1
ATOM 1892 C CA . ILE A 1 240 ? 5.961 21.085 -60.631 1.00 87.69 240 ILE A CA 1
ATOM 1893 C C . ILE A 1 240 ? 7.473 20.911 -60.751 1.00 87.69 240 ILE A C 1
ATOM 1895 O O . ILE A 1 240 ? 7.909 20.214 -61.658 1.00 87.69 240 ILE A O 1
ATOM 1899 N N . HIS A 1 241 ? 8.273 21.458 -59.830 1.00 83.88 241 HIS A N 1
ATOM 1900 C CA . HIS A 1 241 ? 9.725 21.273 -59.837 1.00 83.88 241 HIS A CA 1
ATOM 1901 C C . HIS A 1 241 ? 10.090 19.787 -59.787 1.00 83.88 241 HIS A C 1
ATOM 1903 O O . HIS A 1 241 ? 10.874 19.320 -60.605 1.00 83.88 241 HIS A O 1
ATOM 1909 N N . PHE A 1 242 ? 9.475 19.012 -58.893 1.00 82.62 242 PHE A N 1
ATOM 1910 C CA . PHE A 1 242 ? 9.716 17.575 -58.798 1.00 82.62 242 PHE A CA 1
ATOM 1911 C C . PHE A 1 242 ? 9.390 16.834 -60.104 1.00 82.62 242 PHE A C 1
ATOM 1913 O O . PHE A 1 242 ? 10.188 16.019 -60.570 1.00 82.62 242 PHE A O 1
ATOM 1920 N N . PHE A 1 243 ? 8.249 17.126 -60.732 1.00 81.56 243 PHE A N 1
ATOM 1921 C CA . PHE A 1 243 ? 7.844 16.471 -61.978 1.00 81.56 243 PHE A CA 1
ATOM 1922 C C . PHE A 1 243 ? 8.659 16.928 -63.193 1.00 81.56 243 PHE A C 1
ATOM 1924 O O . PHE A 1 243 ? 9.058 16.099 -64.015 1.00 81.56 243 PHE A O 1
ATOM 1931 N N . PHE A 1 244 ? 8.927 18.227 -63.311 1.00 75.06 244 PHE A N 1
ATOM 1932 C CA . PHE A 1 244 ? 9.655 18.804 -64.439 1.00 75.06 244 PHE A CA 1
ATOM 1933 C C . PHE A 1 244 ? 11.139 18.434 -64.386 1.00 75.06 244 PHE A C 1
ATOM 1935 O O . PHE A 1 244 ? 11.695 17.997 -65.392 1.00 75.06 244 PHE A O 1
ATOM 1942 N N . ASP A 1 245 ? 11.758 18.488 -63.205 1.00 74.75 245 ASP A N 1
ATOM 1943 C CA . ASP A 1 245 ? 13.141 18.051 -62.997 1.00 74.75 245 ASP A CA 1
A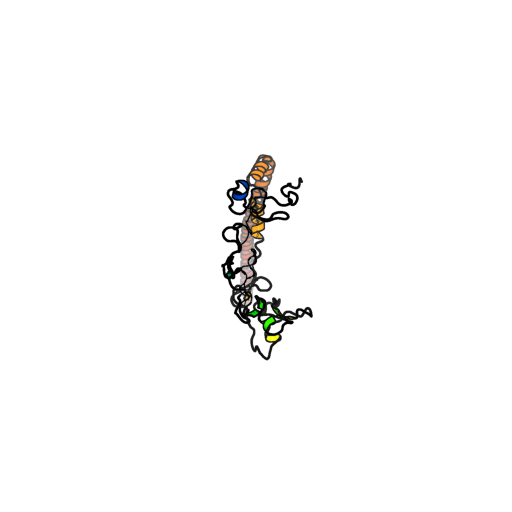TOM 1944 C C . ASP A 1 245 ? 13.272 16.538 -63.257 1.00 74.75 245 ASP A C 1
ATOM 1946 O O . ASP A 1 245 ? 14.180 16.086 -63.959 1.00 74.75 245 ASP A O 1
ATOM 1950 N N . LYS A 1 246 ? 12.284 15.732 -62.839 1.00 76.81 246 LYS A N 1
ATOM 1951 C CA . LYS A 1 246 ? 12.236 14.298 -63.174 1.00 76.81 246 LYS A CA 1
ATOM 1952 C C . LYS A 1 246 ? 12.167 14.046 -64.689 1.00 76.81 246 LYS A C 1
ATOM 1954 O O . LYS A 1 246 ? 12.865 13.151 -65.171 1.00 76.81 246 LYS A O 1
ATOM 1959 N N . LYS A 1 247 ? 11.385 14.832 -65.440 1.00 80.12 247 LYS A N 1
ATOM 1960 C CA . LYS A 1 247 ? 11.248 14.715 -66.907 1.00 80.12 247 LYS A CA 1
ATOM 1961 C C . LYS A 1 247 ? 12.503 15.182 -67.657 1.00 80.12 247 LYS A C 1
ATOM 1963 O O . LYS A 1 247 ? 12.948 14.523 -68.594 1.00 80.12 247 LYS A O 1
ATOM 1968 N N . VAL A 1 248 ? 13.126 16.277 -67.228 1.00 78.38 248 VAL A N 1
ATOM 1969 C CA . VAL A 1 248 ? 14.370 16.784 -67.836 1.00 78.38 248 VAL A CA 1
ATOM 1970 C C . VAL A 1 248 ? 15.537 15.825 -67.582 1.00 78.38 248 VAL A C 1
ATOM 1972 O O . VAL A 1 248 ? 16.333 15.562 -68.487 1.00 78.38 248 VAL A O 1
ATOM 1975 N N . ARG A 1 249 ? 15.621 15.230 -66.384 1.00 74.50 249 ARG A N 1
ATOM 1976 C CA . ARG A 1 249 ? 16.619 14.192 -66.076 1.00 74.50 249 ARG A CA 1
ATOM 1977 C C . ARG A 1 249 ? 16.415 12.914 -66.893 1.00 74.50 249 ARG A C 1
ATOM 1979 O O . ARG A 1 249 ? 17.399 12.249 -67.209 1.00 74.50 249 ARG A O 1
ATOM 1986 N N . SER A 1 250 ? 15.181 12.531 -67.241 1.00 78.44 250 SER A N 1
ATOM 1987 C CA . SER A 1 250 ? 14.960 11.355 -68.098 1.00 78.44 250 SER A CA 1
ATOM 1988 C C . SER A 1 250 ? 15.402 11.587 -69.541 1.00 78.44 250 SER A C 1
ATOM 1990 O O . SER A 1 250 ? 16.029 10.701 -70.109 1.00 78.44 250 SER A O 1
ATOM 1992 N N . GLU A 1 251 ? 15.151 12.765 -70.116 1.00 83.56 251 GLU A N 1
ATOM 1993 C CA . GLU A 1 251 ? 15.592 13.081 -71.485 1.00 83.56 251 GLU A CA 1
ATOM 1994 C C . GLU A 1 251 ? 17.120 13.211 -71.603 1.00 83.56 251 GLU A C 1
ATOM 1996 O O . GLU A 1 251 ? 17.707 12.641 -72.521 1.00 83.56 251 GLU A O 1
ATOM 2001 N N . ARG A 1 252 ? 17.807 13.842 -70.635 1.00 80.06 252 ARG A N 1
ATOM 2002 C CA . ARG A 1 252 ? 19.288 13.884 -70.637 1.00 80.06 252 ARG A CA 1
ATOM 2003 C C . ARG A 1 252 ? 19.920 12.494 -70.590 1.00 80.06 252 ARG A C 1
ATOM 2005 O O . ARG A 1 252 ? 20.884 12.246 -71.303 1.00 80.06 252 ARG A O 1
ATOM 2012 N N . ARG A 1 253 ? 19.358 11.571 -69.800 1.00 81.62 253 ARG A N 1
ATOM 2013 C CA . ARG A 1 253 ? 19.841 10.179 -69.747 1.00 81.62 253 ARG A CA 1
ATOM 2014 C C . ARG A 1 253 ? 19.699 9.454 -71.088 1.00 81.62 253 ARG A C 1
ATOM 2016 O O . ARG A 1 253 ? 20.576 8.668 -71.431 1.00 81.62 253 ARG A O 1
ATOM 2023 N N . LYS A 1 254 ? 18.646 9.739 -71.864 1.00 87.62 254 LYS A N 1
ATOM 2024 C CA . LYS A 1 254 ? 18.468 9.185 -73.220 1.00 87.62 254 LYS A CA 1
ATOM 2025 C C . LYS A 1 254 ? 19.492 9.732 -74.219 1.00 87.62 254 LYS A C 1
ATOM 2027 O O . LYS A 1 254 ? 19.909 9.012 -75.115 1.00 87.62 254 LYS A O 1
ATOM 2032 N N . ILE A 1 255 ? 19.885 10.998 -74.085 1.00 86.94 255 ILE A N 1
ATOM 2033 C CA . ILE A 1 255 ? 20.909 11.603 -74.951 1.00 86.94 255 ILE A CA 1
ATOM 2034 C C . ILE A 1 255 ? 22.281 10.987 -74.656 1.00 86.94 255 ILE A C 1
ATOM 2036 O O . ILE A 1 255 ? 22.931 10.508 -75.577 1.00 86.94 255 ILE A O 1
ATOM 2040 N N . ILE A 1 256 ? 22.664 10.907 -73.377 1.00 86.31 256 ILE A N 1
ATOM 2041 C CA . ILE A 1 256 ? 23.952 10.331 -72.955 1.00 86.31 256 ILE A CA 1
ATOM 2042 C C . ILE A 1 256 ? 24.068 8.855 -73.365 1.00 86.31 256 ILE A C 1
ATOM 2044 O O . ILE A 1 256 ? 25.110 8.442 -73.858 1.00 86.31 256 ILE A O 1
ATOM 2048 N N . SER A 1 257 ? 22.997 8.066 -73.220 1.00 85.00 257 SER A N 1
ATOM 2049 C CA . SER A 1 257 ? 23.001 6.658 -73.661 1.00 85.00 257 SER A CA 1
ATOM 2050 C C . SER A 1 257 ? 23.189 6.515 -75.174 1.00 85.00 257 SER A C 1
ATOM 2052 O O . SER A 1 257 ? 23.987 5.690 -75.602 1.00 85.00 257 SER A O 1
ATOM 2054 N N . ARG A 1 258 ? 22.544 7.365 -75.986 1.00 88.25 258 ARG A N 1
ATOM 2055 C CA . ARG A 1 258 ? 22.752 7.383 -77.447 1.00 88.25 258 ARG A CA 1
ATOM 2056 C C . ARG A 1 258 ? 24.165 7.802 -77.845 1.00 88.25 258 ARG A C 1
ATOM 2058 O O . ARG A 1 258 ? 24.674 7.329 -78.856 1.00 88.25 258 ARG A O 1
ATOM 2065 N N . GLU A 1 259 ? 24.779 8.723 -77.106 1.00 89.19 259 GLU A N 1
ATOM 2066 C CA . GLU A 1 259 ? 26.177 9.100 -77.339 1.00 89.19 259 GLU A CA 1
ATOM 2067 C C . GLU A 1 259 ? 27.115 7.945 -76.985 1.00 89.19 259 GLU A C 1
ATOM 2069 O O . GLU A 1 259 ? 27.960 7.597 -77.802 1.00 89.19 259 GLU A O 1
ATOM 2074 N N . GLN A 1 260 ? 26.921 7.289 -75.837 1.00 87.06 260 GLN A N 1
ATOM 2075 C CA . GLN A 1 260 ? 27.714 6.119 -75.444 1.00 87.06 260 GLN A CA 1
ATOM 2076 C C . GLN A 1 260 ? 27.604 4.963 -76.446 1.00 87.06 260 GLN A C 1
ATOM 2078 O O . GLN A 1 260 ? 28.629 4.400 -76.815 1.00 87.06 260 GLN A O 1
ATOM 2083 N N . GLU A 1 261 ? 26.402 4.652 -76.941 1.00 88.06 261 GLU A N 1
ATOM 2084 C CA . GLU A 1 261 ? 26.211 3.638 -77.991 1.00 88.06 261 GLU A CA 1
ATOM 2085 C C . GLU A 1 261 ? 26.979 3.981 -79.275 1.00 88.06 261 GLU A C 1
ATOM 2087 O O . GLU A 1 261 ? 27.572 3.101 -79.893 1.00 88.06 261 GLU A O 1
ATOM 2092 N N . LYS A 1 262 ? 27.029 5.261 -79.670 1.00 87.19 262 LYS A N 1
ATOM 2093 C CA . LYS A 1 262 ? 27.825 5.689 -80.832 1.00 87.19 262 LYS A CA 1
ATOM 2094 C C . LYS A 1 262 ? 29.325 5.523 -80.608 1.00 87.19 262 LYS A C 1
ATOM 2096 O O . LYS A 1 262 ? 30.013 5.103 -81.531 1.00 87.19 262 LYS A O 1
ATOM 2101 N N . TYR A 1 263 ? 29.826 5.858 -79.419 1.00 84.56 263 TYR A N 1
ATOM 2102 C CA . TYR A 1 263 ? 31.242 5.672 -79.090 1.00 84.56 263 TYR A CA 1
ATOM 2103 C C . TYR A 1 263 ? 31.634 4.192 -79.118 1.00 84.56 263 TYR A C 1
ATOM 2105 O O . TYR A 1 263 ? 32.615 3.854 -79.770 1.00 84.56 263 TYR A O 1
ATOM 2113 N N . LEU A 1 264 ? 30.831 3.320 -78.499 1.00 85.44 264 LEU A N 1
ATOM 2114 C CA . LEU A 1 264 ? 31.055 1.870 -78.490 1.00 85.44 264 LEU A CA 1
ATOM 2115 C C . LEU A 1 264 ? 31.024 1.270 -79.902 1.00 85.44 264 LEU A C 1
ATOM 2117 O O . LEU A 1 264 ? 31.925 0.521 -80.261 1.00 85.44 264 LEU A O 1
ATOM 2121 N N . ASN A 1 265 ? 30.045 1.647 -80.730 1.00 83.88 265 ASN A N 1
ATOM 2122 C CA . ASN A 1 265 ? 29.974 1.166 -82.113 1.00 83.88 265 ASN A CA 1
ATOM 2123 C C . ASN A 1 265 ? 31.184 1.616 -82.949 1.00 83.88 265 ASN A C 1
ATOM 2125 O O . ASN A 1 265 ? 31.670 0.855 -83.779 1.00 83.88 265 ASN A O 1
ATOM 2129 N N . ASN A 1 266 ? 31.670 2.846 -82.750 1.00 83.94 266 ASN A N 1
ATOM 2130 C CA . ASN A 1 266 ? 32.855 3.337 -83.456 1.00 83.94 266 ASN A CA 1
ATOM 2131 C C . ASN A 1 266 ? 34.127 2.600 -83.006 1.00 83.94 266 ASN A C 1
ATOM 2133 O O . ASN A 1 266 ? 34.934 2.218 -83.846 1.00 83.94 266 ASN A O 1
ATOM 2137 N N . GLU A 1 267 ? 34.278 2.348 -81.705 1.00 83.62 267 GLU A N 1
ATOM 2138 C CA . GLU A 1 267 ? 35.398 1.579 -81.152 1.00 83.62 267 GLU A CA 1
ATOM 2139 C C . GLU A 1 267 ? 35.391 0.120 -81.645 1.00 83.62 267 GLU A C 1
ATOM 2141 O O . GLU A 1 267 ? 36.436 -0.453 -81.950 1.00 83.62 267 GLU A O 1
ATOM 2146 N N . GLU A 1 268 ? 34.212 -0.487 -81.791 1.00 82.19 268 GLU A N 1
ATOM 2147 C CA . GLU A 1 268 ? 34.061 -1.831 -82.356 1.00 82.19 268 GLU A CA 1
ATOM 2148 C C . GLU A 1 268 ? 34.457 -1.877 -83.845 1.00 82.19 268 GLU A C 1
ATOM 2150 O O . GLU A 1 268 ? 35.145 -2.805 -84.276 1.00 82.19 268 GLU A O 1
ATOM 2155 N N . ILE A 1 269 ? 34.108 -0.843 -84.621 1.00 80.44 269 ILE A N 1
ATOM 2156 C CA . ILE A 1 269 ? 34.530 -0.693 -86.025 1.00 80.44 269 ILE A CA 1
ATOM 2157 C C . ILE A 1 269 ? 36.054 -0.533 -86.135 1.00 80.44 269 ILE A C 1
ATOM 2159 O O . ILE A 1 269 ? 36.675 -1.187 -86.975 1.00 80.44 269 ILE A O 1
ATOM 2163 N N . ASP A 1 270 ? 36.669 0.289 -85.285 1.00 79.19 270 ASP A N 1
ATOM 2164 C CA . ASP A 1 270 ? 38.122 0.503 -85.289 1.00 79.19 270 ASP A CA 1
ATOM 2165 C C . ASP A 1 270 ? 38.890 -0.778 -84.913 1.00 79.19 270 ASP A C 1
ATOM 2167 O O . ASP A 1 270 ? 39.893 -1.125 -85.549 1.00 79.19 270 ASP A O 1
ATOM 2171 N N . ASN A 1 271 ? 38.378 -1.551 -83.952 1.00 75.56 271 ASN A N 1
ATOM 2172 C CA . ASN A 1 271 ? 38.946 -2.849 -83.579 1.00 75.56 271 ASN A CA 1
ATOM 2173 C C . ASN A 1 271 ? 38.833 -3.894 -84.705 1.00 75.56 271 ASN A C 1
ATOM 2175 O O . ASN A 1 271 ? 39.775 -4.654 -84.937 1.00 75.56 271 ASN A O 1
ATOM 2179 N N . LEU A 1 272 ? 37.718 -3.914 -85.445 1.00 78.31 272 LEU A N 1
ATOM 2180 C CA . LEU A 1 272 ? 37.537 -4.790 -86.612 1.00 78.31 272 LEU A CA 1
ATOM 2181 C C . LEU A 1 272 ? 38.485 -4.439 -87.766 1.00 78.31 272 LEU A C 1
ATOM 2183 O O . LEU A 1 272 ? 38.947 -5.336 -88.473 1.00 78.31 272 LEU A O 1
ATOM 2187 N N . ASN A 1 273 ? 38.784 -3.153 -87.957 1.00 72.50 273 ASN A N 1
ATOM 2188 C CA . ASN A 1 273 ? 39.737 -2.706 -88.972 1.00 72.50 273 ASN A CA 1
ATOM 2189 C C . ASN A 1 273 ? 41.180 -3.069 -88.592 1.00 72.50 273 ASN A C 1
ATOM 2191 O O . ASN A 1 273 ? 41.933 -3.522 -89.447 1.00 72.50 273 ASN A O 1
ATOM 2195 N N . THR A 1 274 ? 41.535 -2.968 -87.309 1.00 71.31 274 THR A N 1
ATOM 2196 C CA . THR A 1 274 ? 42.886 -3.281 -86.807 1.00 71.31 274 THR A CA 1
ATOM 2197 C C . THR A 1 274 ? 43.219 -4.780 -86.856 1.00 71.31 274 THR A C 1
ATOM 2199 O O . THR A 1 274 ? 44.379 -5.148 -86.965 1.00 71.31 274 THR A O 1
ATOM 2202 N N . GLN A 1 275 ? 42.222 -5.673 -86.820 1.00 68.00 275 GLN A N 1
ATOM 2203 C CA . GLN A 1 275 ? 42.433 -7.123 -86.987 1.00 68.00 275 GLN A CA 1
ATOM 2204 C C . GLN A 1 275 ? 42.577 -7.580 -88.453 1.00 68.00 275 GLN A C 1
ATOM 2206 O O . GLN A 1 275 ? 42.805 -8.765 -88.701 1.00 68.00 275 GLN A O 1
ATOM 2211 N N . ARG A 1 276 ? 42.390 -6.679 -89.429 1.00 58.78 276 ARG A N 1
ATOM 2212 C CA . ARG A 1 276 ? 42.492 -6.974 -90.870 1.00 58.78 276 ARG A CA 1
ATOM 2213 C C . ARG A 1 276 ? 43.835 -6.591 -91.502 1.00 58.78 276 ARG A C 1
ATOM 2215 O O . ARG A 1 276 ? 44.029 -6.925 -92.671 1.00 58.78 276 ARG A O 1
ATOM 2222 N N . GLU A 1 277 ? 44.715 -5.927 -90.758 1.00 53.00 277 GLU A N 1
ATOM 2223 C CA . GLU A 1 277 ? 46.111 -5.634 -91.128 1.00 53.00 277 GLU A CA 1
ATOM 2224 C C . GLU A 1 277 ? 47.072 -6.642 -90.485 1.00 53.00 277 GLU A C 1
ATOM 2226 O O . GLU A 1 277 ? 48.044 -7.033 -91.172 1.00 53.00 277 GLU A O 1
#

Nearest PDB structures (foldseek):
  8snm-assembly1_B  TM=5.851E-01  e=1.116E-19  Homo sapiens
  8snl-assembly1_A  TM=5.964E-01  e=3.090E-19  Homo sapiens
  5l0q-assembly1_D  TM=6.005E-01  e=2.233E-12  Bos taurus
  8gh4-assembly1_E  TM=6.338E-01  e=3.273E-12  Bos taurus
  2ao7-assembly1_A  TM=5.603E-01  e=1.561E-08  Bos taurus

InterPro domains:
  IPR001762 Disintegrin domain [PF00200] (21-97)
  IPR001762 Disintegrin domain [PS50214] (12-103)
  IPR001762 Disintegrin domain [SM00050] (21-101)
  IPR032029 ADAM17, membrane-proximal domain [PF16698] (125-190)
  IPR036436 Disintegrin domain superfamily [G3DSA:4.10.70.10] (12-99)
  IPR036436 Disintegrin domain superfamily [SSF57552] (21-99)
  IPR051489 Disintegrin and Metalloproteinase Domain-Containing [PTHR45702] (2-256)

pLDDT: mean 85.57, std 12.39, range [42.25, 97.69]

Sequence (277 aa):
SSKVECFKPESLGYCGNDRIEEGEECDGGFNGRHSLDQCCEYNCRLKPGAQCSDNNHYCCNNCKIAPANYSCYSSPNYFECFFETSFCDGKSKDCPSPRAKPKDTPCNSYDFGKCSVNGRCNSLCKQKDDSLDECKCKESSERCMLCCRNVFENGQCKPIHKFFDKIYDSPLYLTDGRACFDGICEKDKCIPKVKDHISRFWKVIQKASINSFIKFMKRNIVASVIVITLFFWILSGCFIHFFFDKKVRSERRKIISREQEKYLNNEEIDNLNTQRE

Secondary structure (DSSP, 8-state):
-----------S--TTSSS--TT-S---HHHHHTT--SSB-TTS-BPTT-SS-TTT-TTEETTEEPPTT-EEEE--SS-TTB-SEEE--SS-SSPPPPPBPPTT-EESSSTTEEE-TTS-EE-HHHHH-TTEEEE---STTTTTB-EEEETTTTPPPEEGGGT-TTT-SSPPBPPTT-B-SSEEEETTEEEE----HHHHHHHHHHHS-HHHHHHHHHHTHHHHHHHHHHHHHHHHHHHHHHHHHHHHHHHHHHHHHHHHHHHHHHHHHHHHHHTT-

Foldseek 3Di:
DDDPPPDDPDDQDDAQPLEDGPPAQGHPHPCQCVVNFQFHHNVRYGDVPAPHGPSYFQQDDRSAGHAWQQWRAQDPPPQQQFDRTFTGHRPDSHTDDGQGHDWQPDDDVEDSWTADNVSDTAYPQCVVPVQKHWDADPDQQCQFFTWIAGPVPRGDTDFPCVVVVVVDVDTHGGDFQDATDAATDDPSGRDHDPPPPVVVVVVVVVVVDPVVVVVVCVVVVVVNVVVVVVVVVVVVVVVCCVVVV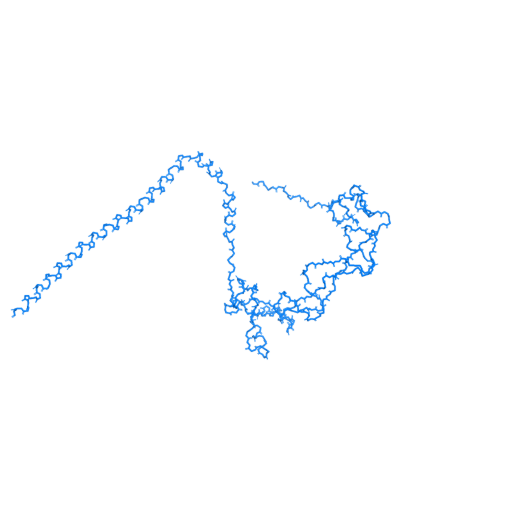VVVVVVVVVVVVVVVVVVVVVVVVVVVVVVVD

Mean predicted aligned error: 15.85 Å